Protein AF-A0A843CY16-F1 (afdb_monomer_lite)

Structure (mmCIF, N/CA/C/O backbone):
data_AF-A0A843CY16-F1
#
_entry.id   AF-A0A843CY16-F1
#
loop_
_atom_site.group_PDB
_atom_site.id
_atom_site.type_symbol
_atom_site.label_atom_id
_atom_site.label_alt_id
_atom_site.label_comp_id
_atom_site.label_asym_id
_atom_site.label_entity_id
_atom_site.label_seq_id
_atom_site.pdbx_PDB_ins_code
_atom_site.Cartn_x
_atom_site.Cartn_y
_atom_site.Cartn_z
_atom_site.occupancy
_atom_site.B_iso_or_equiv
_atom_site.auth_seq_id
_atom_site.auth_comp_id
_atom_site.auth_asym_id
_atom_site.auth_atom_id
_atom_site.pdbx_PDB_model_num
ATOM 1 N N . MET A 1 1 ? 49.137 24.350 -41.175 1.00 50.56 1 MET A N 1
ATOM 2 C CA . MET A 1 1 ? 48.539 23.257 -40.370 1.00 50.56 1 MET A CA 1
ATOM 3 C C . MET A 1 1 ? 47.367 22.652 -41.144 1.00 50.56 1 MET A C 1
ATOM 5 O O . MET A 1 1 ? 46.335 23.286 -41.306 1.00 50.56 1 MET A O 1
ATOM 9 N N . THR A 1 2 ? 47.586 21.485 -41.741 1.00 46.22 2 THR A N 1
ATOM 10 C CA . THR A 1 2 ? 46.795 20.859 -42.817 1.00 46.22 2 THR A CA 1
ATOM 11 C C . THR A 1 2 ? 45.474 20.231 -42.336 1.00 46.22 2 THR A C 1
ATOM 13 O O . THR A 1 2 ? 45.395 19.669 -41.245 1.00 46.22 2 THR A O 1
ATOM 16 N N . LEU A 1 3 ? 44.434 20.270 -43.186 1.00 54.59 3 LEU A N 1
ATOM 17 C CA . LEU A 1 3 ? 43.051 19.790 -42.952 1.00 54.59 3 LEU A CA 1
ATOM 18 C C . LEU A 1 3 ? 42.928 18.334 -42.450 1.00 54.59 3 LEU A C 1
ATOM 20 O O . LEU A 1 3 ? 41.897 17.953 -41.893 1.00 54.59 3 LEU A O 1
ATOM 24 N N . ARG A 1 4 ? 43.983 17.527 -42.615 1.00 54.22 4 ARG A N 1
ATOM 25 C CA . ARG A 1 4 ? 44.089 16.155 -42.098 1.00 54.22 4 ARG A CA 1
ATOM 26 C C . ARG A 1 4 ? 44.070 16.120 -40.564 1.00 54.22 4 ARG A C 1
ATOM 28 O O . ARG A 1 4 ? 43.398 15.267 -39.994 1.00 54.22 4 ARG A O 1
ATOM 35 N N . ASN A 1 5 ? 44.692 17.110 -39.919 1.00 54.69 5 ASN A N 1
ATOM 36 C CA . ASN A 1 5 ? 44.793 17.196 -38.462 1.00 54.69 5 ASN A CA 1
ATOM 37 C C . ASN A 1 5 ? 43.430 17.507 -37.813 1.00 54.69 5 ASN A C 1
ATOM 39 O O . ASN A 1 5 ? 43.045 16.904 -36.820 1.00 54.69 5 ASN A O 1
ATOM 43 N N . ARG A 1 6 ? 42.609 18.356 -38.452 1.00 56.78 6 ARG A N 1
ATOM 44 C CA . ARG A 1 6 ? 41.253 18.671 -37.963 1.00 56.78 6 ARG A CA 1
ATOM 45 C C . ARG A 1 6 ? 40.320 17.458 -37.975 1.00 56.78 6 ARG A C 1
ATOM 47 O O . ARG A 1 6 ? 39.493 17.334 -37.082 1.00 56.78 6 ARG A O 1
ATOM 54 N N . ARG A 1 7 ? 40.442 16.546 -38.948 1.00 57.84 7 ARG A N 1
ATOM 55 C CA . ARG A 1 7 ? 39.625 15.315 -38.979 1.00 57.84 7 ARG A CA 1
ATOM 56 C C . ARG A 1 7 ? 40.065 14.291 -37.936 1.00 57.84 7 ARG A C 1
ATOM 58 O O . ARG A 1 7 ? 39.229 13.512 -37.494 1.00 57.84 7 ARG A O 1
ATOM 65 N N . GLN A 1 8 ? 41.343 14.281 -37.567 1.00 57.19 8 GLN A N 1
ATOM 66 C CA . GLN A 1 8 ? 41.858 13.384 -36.539 1.00 57.19 8 GLN A CA 1
ATOM 67 C C . GLN A 1 8 ? 41.448 13.862 -35.138 1.00 57.19 8 GLN A C 1
ATOM 69 O O . GLN A 1 8 ? 40.822 13.100 -34.409 1.00 57.19 8 GLN A O 1
ATOM 74 N N . VAL A 1 9 ? 41.594 15.162 -34.859 1.00 60.38 9 VAL A N 1
ATOM 75 C CA . VAL A 1 9 ? 41.113 15.797 -33.616 1.00 60.38 9 VAL A CA 1
ATOM 76 C C . VAL A 1 9 ? 39.594 15.627 -33.437 1.00 60.38 9 VAL A C 1
ATOM 78 O O . VAL A 1 9 ? 39.112 15.355 -32.345 1.00 60.38 9 VAL A O 1
ATOM 81 N N . GLN A 1 10 ? 38.807 15.697 -34.518 1.00 56.34 10 GLN A N 1
ATOM 82 C CA . GLN A 1 10 ? 37.355 15.457 -34.457 1.00 56.34 10 GLN A CA 1
ATOM 83 C C . GLN A 1 10 ? 36.982 13.992 -34.165 1.00 56.34 10 GLN A C 1
ATOM 85 O O . GLN A 1 10 ? 35.917 13.735 -33.607 1.00 56.34 10 GLN A O 1
ATOM 90 N N . LYS A 1 11 ? 37.826 13.022 -34.540 1.00 67.19 11 LYS A N 1
ATOM 91 C CA . LYS A 1 11 ? 37.613 11.602 -34.207 1.00 67.19 11 LYS A CA 1
ATOM 92 C C . LYS A 1 11 ? 37.980 11.323 -32.752 1.00 67.19 11 LYS A C 1
ATOM 94 O O . LYS A 1 11 ? 37.216 10.658 -32.061 1.00 67.19 11 LYS A O 1
ATOM 99 N N . GLU A 1 12 ? 39.091 11.884 -32.289 1.00 71.19 12 GLU A N 1
ATOM 100 C CA . GLU A 1 12 ? 39.558 11.773 -30.904 1.00 71.19 12 GLU A CA 1
ATOM 101 C C . GLU A 1 12 ? 38.546 12.396 -29.930 1.00 71.19 12 GLU A C 1
ATOM 103 O O . GLU A 1 12 ? 38.127 11.743 -28.977 1.00 71.19 12 GLU A O 1
ATOM 108 N N . ASN A 1 13 ? 38.013 13.580 -30.249 1.00 72.38 13 ASN A N 1
ATOM 109 C CA . ASN A 1 13 ? 36.991 14.239 -29.429 1.00 72.38 13 ASN A CA 1
ATOM 110 C C . ASN A 1 13 ? 35.685 13.435 -29.322 1.00 72.38 13 ASN A C 1
ATOM 112 O O . ASN A 1 13 ? 35.034 13.452 -28.279 1.00 72.38 13 ASN A O 1
ATOM 116 N N . ARG A 1 14 ? 35.292 12.707 -30.376 1.00 79.19 14 ARG A N 1
ATOM 117 C CA . ARG A 1 14 ? 34.091 11.853 -30.343 1.00 79.19 14 ARG A CA 1
ATOM 118 C C . ARG A 1 14 ? 34.286 10.629 -29.457 1.00 79.19 14 ARG A C 1
ATOM 120 O O . ARG A 1 14 ? 33.363 10.260 -28.742 1.00 79.19 14 ARG A O 1
ATOM 127 N N . ILE A 1 15 ? 35.473 10.026 -29.483 1.00 83.75 15 ILE A N 1
ATOM 128 C CA . ILE A 1 15 ? 35.804 8.887 -28.619 1.00 83.75 15 ILE A CA 1
ATOM 129 C C . ILE A 1 15 ? 35.807 9.333 -27.155 1.00 83.75 15 ILE A C 1
ATOM 131 O O . ILE A 1 15 ? 35.177 8.686 -26.322 1.00 83.75 15 ILE A O 1
ATOM 135 N N . ILE A 1 16 ? 36.426 10.479 -26.855 1.00 82.38 16 ILE A N 1
ATOM 136 C CA . ILE A 1 16 ? 36.449 11.047 -25.501 1.00 82.38 16 ILE A CA 1
ATOM 137 C C . ILE A 1 16 ? 35.027 11.352 -25.015 1.00 82.38 16 ILE A C 1
ATOM 139 O O . ILE A 1 16 ? 34.680 10.978 -23.900 1.00 82.38 16 ILE A O 1
ATOM 143 N N . ALA A 1 17 ? 34.176 11.956 -25.853 1.00 82.81 17 ALA A N 1
ATOM 144 C CA . ALA A 1 17 ? 32.789 12.254 -25.493 1.00 82.81 17 ALA A CA 1
ATOM 145 C C . ALA A 1 17 ? 31.969 10.989 -25.185 1.00 82.81 17 ALA A C 1
ATOM 147 O O . ALA A 1 17 ? 31.185 10.974 -24.238 1.00 82.81 17 ALA A O 1
ATOM 148 N N . VAL A 1 18 ? 32.171 9.914 -25.953 1.00 88.25 18 VAL A N 1
ATOM 149 C CA . VAL A 1 18 ? 31.506 8.625 -25.716 1.00 88.25 18 VAL A CA 1
ATOM 150 C C . VAL A 1 18 ? 31.995 7.982 -24.413 1.00 88.25 18 VAL A C 1
ATOM 152 O O . VAL A 1 18 ? 31.171 7.502 -23.638 1.00 88.25 18 VAL A O 1
ATOM 155 N N . LEU A 1 19 ? 33.301 8.022 -24.127 1.00 87.06 19 LEU A N 1
ATOM 156 C CA . LEU A 1 19 ? 33.864 7.502 -22.873 1.00 87.06 19 LEU A CA 1
ATOM 157 C C . LEU A 1 19 ? 33.364 8.281 -21.646 1.00 87.06 19 LEU A C 1
ATOM 159 O O . LEU A 1 19 ? 32.998 7.674 -20.640 1.00 87.06 19 LEU A O 1
ATOM 163 N N . LEU A 1 20 ? 33.278 9.610 -21.746 1.00 88.88 20 LEU A N 1
ATOM 164 C CA . LEU A 1 20 ? 32.725 10.470 -20.696 1.00 88.88 20 LEU A CA 1
ATOM 165 C C . LEU A 1 20 ? 31.241 10.176 -20.448 1.00 88.88 20 LEU A C 1
ATOM 167 O O . LEU A 1 20 ? 30.824 10.056 -19.299 1.00 88.88 20 LEU A O 1
ATOM 171 N N . ALA A 1 21 ? 30.451 9.995 -21.509 1.00 90.69 21 ALA A N 1
ATOM 172 C CA . ALA A 1 21 ? 29.043 9.635 -21.383 1.00 90.69 21 ALA A CA 1
ATOM 173 C C . ALA A 1 21 ? 28.856 8.263 -20.711 1.00 90.69 21 ALA A C 1
ATOM 175 O O . ALA A 1 21 ? 28.016 8.134 -19.824 1.00 90.69 21 ALA A O 1
ATOM 176 N N . MET A 1 22 ? 29.660 7.255 -21.073 1.00 92.25 22 MET A N 1
ATOM 177 C CA . MET A 1 22 ? 29.608 5.933 -20.431 1.00 92.25 22 MET A CA 1
ATOM 178 C C . MET A 1 22 ? 29.937 5.996 -18.933 1.00 92.25 22 MET A C 1
ATOM 180 O O . MET A 1 22 ? 29.266 5.340 -18.137 1.00 92.25 22 MET A O 1
ATOM 184 N N . LEU A 1 23 ? 30.926 6.806 -18.544 1.00 91.69 23 LEU A N 1
ATOM 185 C CA . LEU A 1 23 ? 31.324 6.980 -17.145 1.00 91.69 23 LEU A CA 1
ATOM 186 C C . LEU A 1 23 ? 30.253 7.711 -16.322 1.00 91.69 23 LEU A C 1
ATOM 188 O O . LEU A 1 23 ? 29.983 7.343 -15.183 1.00 91.69 23 LEU A O 1
ATOM 192 N N . LEU A 1 24 ? 29.600 8.720 -16.899 1.00 91.06 24 LEU A N 1
ATOM 193 C CA . LEU A 1 24 ? 28.513 9.426 -16.217 1.00 91.06 24 LEU A CA 1
ATOM 194 C C . LEU A 1 24 ? 27.280 8.533 -16.044 1.00 91.06 24 LEU A C 1
ATOM 196 O O . LEU A 1 24 ? 26.660 8.545 -14.984 1.00 91.06 24 LEU A O 1
ATOM 200 N N . ILE A 1 25 ? 26.951 7.711 -17.045 1.00 90.81 25 ILE A N 1
ATOM 201 C CA . ILE A 1 25 ? 25.831 6.767 -16.955 1.00 90.81 25 ILE A CA 1
ATOM 202 C C . ILE A 1 25 ? 26.097 5.707 -15.874 1.00 90.81 25 ILE A C 1
ATOM 204 O O . ILE A 1 25 ? 25.190 5.403 -15.099 1.00 90.81 25 ILE A O 1
ATOM 208 N N . SER A 1 26 ? 27.323 5.178 -15.761 1.00 87.81 26 SER A N 1
ATOM 209 C CA . SER A 1 26 ? 27.655 4.211 -14.704 1.00 87.81 26 SER A CA 1
ATOM 210 C C . SER A 1 26 ? 27.606 4.837 -13.307 1.00 87.81 26 SER A C 1
ATOM 212 O O . SER A 1 26 ? 27.081 4.220 -12.380 1.00 87.81 26 SER A O 1
ATOM 214 N N . LEU A 1 27 ? 28.066 6.082 -13.162 1.00 84.75 27 LEU A N 1
ATOM 215 C CA . LEU A 1 27 ? 28.025 6.810 -11.894 1.00 84.75 27 LEU A CA 1
ATOM 216 C C . LEU A 1 27 ? 26.586 7.084 -11.428 1.00 84.75 27 LEU A C 1
ATOM 218 O O . LEU A 1 27 ? 26.279 6.939 -10.244 1.00 84.75 27 LEU A O 1
ATOM 222 N N . ILE A 1 28 ? 25.688 7.415 -12.358 1.00 83.06 28 ILE A N 1
ATOM 223 C CA . ILE A 1 28 ? 24.263 7.623 -12.070 1.00 83.06 28 ILE A CA 1
ATOM 224 C C . ILE A 1 28 ? 23.610 6.319 -11.585 1.00 83.06 28 ILE A C 1
ATOM 226 O O . ILE A 1 28 ? 22.885 6.331 -10.592 1.00 83.06 28 ILE A O 1
ATOM 230 N N . ILE A 1 29 ? 23.906 5.181 -12.223 1.00 79.69 29 ILE A N 1
ATOM 231 C CA . ILE A 1 29 ? 23.371 3.869 -11.813 1.00 79.69 29 ILE A CA 1
ATOM 232 C C . ILE A 1 29 ? 23.820 3.511 -10.386 1.00 79.69 29 ILE A C 1
ATOM 234 O O . ILE A 1 29 ? 23.007 3.056 -9.581 1.00 79.69 29 ILE A O 1
ATOM 238 N N . VAL A 1 30 ? 25.088 3.763 -10.044 1.00 77.25 30 VAL A N 1
ATOM 239 C CA . VAL A 1 30 ? 25.625 3.513 -8.694 1.00 77.25 30 VAL A CA 1
ATOM 240 C C . VAL A 1 30 ? 25.003 4.451 -7.656 1.00 77.25 30 VAL A C 1
ATOM 242 O O . VAL A 1 30 ? 24.677 4.006 -6.558 1.00 77.25 30 VAL A O 1
ATOM 245 N N . SER A 1 31 ? 24.772 5.722 -7.997 1.00 75.25 31 SER A N 1
ATOM 246 C CA . SER A 1 31 ? 24.112 6.683 -7.104 1.00 75.25 31 SER A CA 1
ATOM 247 C C . SER A 1 31 ? 22.696 6.238 -6.721 1.00 75.25 31 SER A C 1
ATOM 249 O O . SER A 1 31 ? 22.342 6.265 -5.541 1.00 75.25 31 SER A O 1
ATOM 251 N N . TYR A 1 32 ? 21.912 5.738 -7.680 1.00 74.62 32 TYR A N 1
ATOM 252 C CA . TYR A 1 32 ? 20.574 5.216 -7.393 1.00 74.62 32 TYR A CA 1
ATOM 253 C C . TYR A 1 32 ? 20.594 3.888 -6.624 1.00 74.62 32 TYR A C 1
ATOM 255 O O . TYR A 1 32 ? 19.720 3.661 -5.791 1.00 74.62 32 TYR A O 1
ATOM 263 N N . ALA A 1 33 ? 21.596 3.033 -6.847 1.00 63.56 33 ALA A N 1
ATOM 264 C CA . ALA A 1 33 ? 21.755 1.791 -6.089 1.00 63.56 33 ALA A CA 1
ATOM 265 C C . ALA A 1 33 ? 22.183 2.041 -4.629 1.00 63.56 33 ALA A C 1
ATOM 267 O O . ALA A 1 33 ? 21.748 1.328 -3.728 1.00 63.56 33 ALA A O 1
ATOM 268 N N . PHE A 1 34 ? 23.000 3.068 -4.382 1.00 55.56 34 PHE A N 1
ATOM 269 C CA . PHE A 1 34 ? 23.495 3.405 -3.045 1.00 55.56 34 PHE A CA 1
ATOM 270 C C . PHE A 1 34 ? 22.492 4.240 -2.231 1.00 55.56 34 PHE A C 1
ATOM 272 O O . PHE A 1 34 ? 22.378 4.068 -1.019 1.00 55.56 34 PHE A O 1
ATOM 279 N N . SER A 1 35 ? 21.676 5.077 -2.883 1.00 53.50 35 SER A N 1
ATOM 280 C CA . SER A 1 35 ? 20.650 5.881 -2.198 1.00 53.50 35 SER A CA 1
ATOM 281 C C . SER A 1 35 ? 19.458 5.067 -1.666 1.00 53.50 35 SER A C 1
ATOM 283 O O . SER A 1 35 ? 18.643 5.612 -0.924 1.00 53.50 35 SER A O 1
ATOM 285 N N . ALA A 1 36 ? 19.343 3.782 -2.011 1.00 50.03 36 ALA A N 1
ATOM 286 C CA . ALA A 1 36 ? 18.348 2.876 -1.434 1.00 50.03 36 ALA A CA 1
ATOM 287 C C . ALA A 1 36 ? 18.867 2.103 -0.198 1.00 50.03 36 ALA A C 1
ATOM 289 O O . ALA A 1 36 ? 18.117 1.313 0.371 1.00 50.03 36 ALA A O 1
ATOM 290 N N . GLY A 1 37 ? 20.133 2.299 0.210 1.00 51.03 37 GLY A N 1
ATOM 291 C CA . GLY A 1 37 ? 20.842 1.375 1.107 1.00 51.03 37 GLY A CA 1
ATOM 292 C C . GLY A 1 37 ? 21.427 1.924 2.413 1.00 51.03 37 GLY A C 1
ATOM 293 O O . GLY A 1 37 ? 21.994 1.135 3.162 1.00 51.03 37 GLY A O 1
ATOM 294 N N . SER A 1 38 ? 21.316 3.213 2.747 1.00 40.62 38 SER A N 1
ATOM 295 C CA . SER A 1 38 ? 21.894 3.712 4.009 1.00 40.62 38 SER A CA 1
ATOM 296 C C . SER A 1 38 ? 21.153 4.923 4.571 1.00 40.62 38 SER A C 1
ATOM 298 O O . SER A 1 38 ? 21.361 6.056 4.136 1.00 40.62 38 SER A O 1
ATOM 300 N N . GLY A 1 39 ? 20.309 4.673 5.574 1.00 44.41 39 GLY A N 1
ATOM 301 C CA . GLY A 1 39 ? 19.809 5.702 6.478 1.00 44.41 39 GLY A CA 1
ATOM 302 C C . GLY A 1 39 ? 20.954 6.229 7.339 1.00 44.41 39 GLY A C 1
ATOM 303 O O . GLY A 1 39 ? 21.419 5.541 8.243 1.00 44.41 39 GLY A O 1
ATOM 304 N N . TYR A 1 40 ? 21.412 7.443 7.042 1.00 37.88 40 TYR 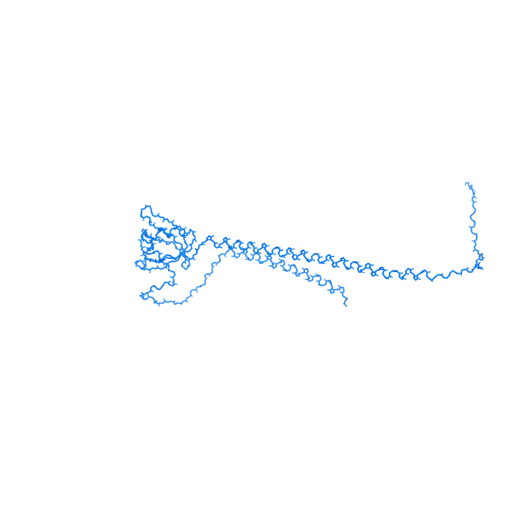A N 1
ATOM 305 C CA . TYR A 1 40 ? 22.311 8.195 7.909 1.00 37.88 40 TYR A CA 1
ATOM 306 C C . TYR A 1 40 ? 21.484 9.060 8.861 1.00 37.88 40 TYR A C 1
ATOM 308 O O . TYR A 1 40 ? 20.818 10.009 8.452 1.00 37.88 40 TYR A O 1
ATOM 316 N N . SER A 1 41 ? 21.548 8.710 10.143 1.00 47.62 41 SER A N 1
ATOM 317 C CA . SER A 1 41 ? 21.153 9.552 11.266 1.00 47.62 41 SER A CA 1
ATOM 318 C C . SER A 1 41 ? 22.151 10.702 11.415 1.00 47.62 41 SER A C 1
ATOM 320 O O . SER A 1 41 ? 23.335 10.470 11.660 1.00 47.62 41 SER A O 1
ATOM 322 N N . GLY A 1 42 ? 21.672 11.937 11.298 1.00 35.03 42 GLY A N 1
ATOM 323 C CA . GLY A 1 42 ? 22.432 13.147 11.592 1.00 35.03 42 GLY A CA 1
ATOM 324 C C . GLY A 1 42 ? 21.608 14.064 12.482 1.00 35.03 42 GLY A C 1
ATOM 325 O O . GLY A 1 42 ? 20.801 14.844 11.991 1.00 35.03 42 GLY A O 1
ATOM 326 N N . SER A 1 43 ? 21.804 13.928 13.793 1.00 42.56 43 SER A N 1
ATOM 327 C CA . SER A 1 43 ? 21.313 14.839 14.827 1.00 42.56 43 SER A CA 1
ATOM 328 C C . SER A 1 43 ? 22.076 16.164 14.751 1.00 42.56 43 SER A C 1
ATOM 330 O O . SER A 1 43 ? 23.290 16.186 14.953 1.00 42.56 43 SER A O 1
ATOM 332 N N . ALA A 1 44 ? 21.357 17.263 14.525 1.00 36.62 44 ALA A N 1
ATOM 333 C CA . ALA A 1 44 ? 21.811 18.623 14.796 1.00 36.62 44 ALA A CA 1
ATOM 334 C C . ALA A 1 44 ? 20.833 19.250 15.798 1.00 36.62 44 ALA A C 1
ATOM 336 O O . ALA A 1 44 ? 19.617 19.146 15.642 1.00 36.62 44 ALA A O 1
ATOM 337 N N . GLY A 1 45 ? 21.389 19.806 16.872 1.00 33.53 45 GLY A N 1
ATOM 338 C CA . GLY A 1 45 ? 20.689 20.088 18.117 1.00 33.53 45 GLY A CA 1
ATOM 339 C C . GLY A 1 45 ? 19.824 21.349 18.126 1.00 33.53 45 GLY A C 1
ATOM 340 O O . GLY A 1 45 ? 20.108 22.335 17.455 1.00 33.53 45 GLY A O 1
ATOM 341 N N . SER A 1 46 ? 18.789 21.259 18.964 1.00 36.94 46 SER A N 1
ATOM 342 C CA . SER A 1 46 ? 18.318 22.240 19.956 1.00 36.94 46 SER A CA 1
ATOM 343 C C . SER A 1 46 ? 18.398 23.739 19.631 1.00 36.94 46 SER A C 1
ATOM 345 O O . SER A 1 46 ? 19.473 24.335 19.664 1.00 36.94 46 SER A O 1
ATOM 347 N N . SER A 1 47 ? 17.239 24.393 19.553 1.00 43.75 47 SER A N 1
ATOM 348 C CA . SER A 1 47 ? 16.682 25.190 20.666 1.00 43.75 47 SER A CA 1
ATOM 349 C C . SER A 1 47 ? 15.596 26.148 20.175 1.00 43.75 47 SER A C 1
ATOM 351 O O . SER A 1 47 ? 15.627 26.599 19.038 1.00 43.75 47 SER A O 1
ATOM 353 N N . PHE A 1 48 ? 14.725 26.515 21.119 1.00 32.31 48 PHE A N 1
ATOM 354 C CA . PHE A 1 48 ? 13.705 27.571 21.105 1.00 32.31 48 PHE A CA 1
ATOM 355 C C . PHE A 1 48 ? 12.267 27.164 20.759 1.00 32.31 48 PHE A C 1
ATOM 357 O O . PHE A 1 48 ? 11.880 27.031 19.607 1.00 32.31 48 PHE A O 1
ATOM 364 N N . GLY A 1 49 ? 11.448 27.152 21.817 1.00 31.50 49 GLY A N 1
ATOM 365 C CA . GLY A 1 49 ? 10.075 27.643 21.755 1.00 31.50 49 GLY A CA 1
ATOM 366 C C . GLY A 1 49 ? 8.991 26.574 21.816 1.00 31.50 49 GLY A C 1
ATOM 367 O O . GLY A 1 49 ? 8.587 26.045 20.794 1.00 31.50 49 GLY A O 1
ATOM 368 N N . SER A 1 50 ? 8.421 26.349 22.999 1.00 35.03 50 SER A N 1
ATOM 369 C CA . SER A 1 50 ? 7.083 26.881 23.300 1.00 35.03 50 SER A CA 1
ATOM 370 C C . SER A 1 50 ? 6.628 26.398 24.680 1.00 35.03 50 SER A C 1
ATOM 372 O O . SER A 1 50 ? 6.204 25.265 24.887 1.00 35.03 50 SER A O 1
ATOM 374 N N . PHE A 1 51 ? 6.776 27.307 25.639 1.00 39.06 51 PHE A N 1
ATOM 375 C CA . PHE A 1 51 ? 6.004 27.371 26.872 1.00 39.06 51 PHE A CA 1
ATOM 376 C C . PHE A 1 51 ? 4.545 27.704 26.483 1.00 39.06 51 PHE A C 1
ATOM 378 O O . PHE A 1 51 ? 4.357 28.548 25.611 1.00 39.06 51 PHE A O 1
ATOM 385 N N . PHE A 1 52 ? 3.560 27.106 27.168 1.00 31.09 52 PHE A N 1
ATOM 386 C CA . PHE A 1 52 ? 2.092 27.171 26.971 1.00 31.09 52 PHE A CA 1
ATOM 387 C C . PHE A 1 52 ? 1.460 26.169 25.987 1.00 31.09 52 PHE A C 1
ATOM 389 O O . PHE A 1 52 ? 1.373 26.411 24.790 1.00 31.09 52 PHE A O 1
ATOM 396 N N . ARG A 1 53 ? 0.798 25.146 26.542 1.00 30.69 53 ARG A N 1
ATOM 397 C CA . ARG A 1 53 ? -0.535 24.729 26.074 1.00 30.69 53 ARG A CA 1
ATOM 398 C C . ARG A 1 53 ? -1.436 24.449 27.275 1.00 30.69 53 ARG A C 1
ATOM 400 O O . ARG A 1 53 ? -1.535 23.332 27.768 1.00 30.69 53 ARG A O 1
ATOM 407 N N . LEU A 1 54 ? -2.058 25.522 27.761 1.00 36.81 54 LEU A N 1
ATOM 408 C CA . LEU A 1 54 ? -3.264 25.448 28.574 1.00 36.81 54 LEU A CA 1
ATOM 409 C C . LEU A 1 54 ? -4.441 25.086 27.662 1.00 36.81 54 LEU A C 1
ATOM 411 O O . LEU A 1 54 ? -4.599 25.678 26.599 1.00 36.81 54 LEU A O 1
ATOM 415 N N . SER A 1 55 ? -5.235 24.127 28.139 1.00 40.88 55 SER A N 1
ATOM 416 C CA . SER A 1 55 ? -6.662 23.918 27.868 1.00 40.88 55 SER A CA 1
ATOM 417 C C . SER A 1 55 ? -7.144 23.914 26.411 1.00 40.88 55 SER A C 1
ATOM 419 O O . SER A 1 55 ? -7.356 24.961 25.815 1.00 40.88 55 SER A O 1
ATOM 421 N N . GLY A 1 56 ? -7.484 22.706 25.951 1.00 44.50 56 GLY A N 1
ATOM 422 C CA . GLY A 1 56 ? -8.747 22.440 25.259 1.00 44.50 56 GLY A CA 1
ATOM 423 C C . GLY A 1 56 ? -8.903 23.032 23.865 1.00 44.50 56 GLY A C 1
ATOM 424 O O . GLY A 1 56 ? -9.445 24.113 23.736 1.00 44.50 56 GLY A O 1
ATOM 425 N N . GLU A 1 57 ? -8.510 22.262 22.850 1.00 34.72 57 GLU A N 1
ATOM 426 C CA . GLU A 1 57 ? -9.217 22.110 21.566 1.00 34.72 57 GLU A CA 1
ATOM 427 C C . GLU A 1 57 ? -8.380 21.184 20.674 1.00 34.72 57 GLU A C 1
ATOM 429 O O . GLU A 1 57 ? -7.358 21.564 20.103 1.00 34.72 57 GLU A O 1
ATOM 434 N N . THR A 1 58 ? -8.770 19.912 20.598 1.00 35.53 58 THR A N 1
ATOM 435 C CA . THR A 1 58 ? -8.179 18.951 19.664 1.00 35.53 58 THR A CA 1
ATOM 436 C C . THR A 1 58 ? -8.765 19.206 18.278 1.00 35.53 58 THR A C 1
ATOM 438 O O . THR A 1 58 ? -9.784 18.623 17.909 1.00 35.53 58 THR A O 1
ATOM 441 N N . SER A 1 59 ? -8.128 20.107 17.530 1.00 38.00 59 SER A N 1
ATOM 442 C CA . SER A 1 59 ? -8.299 20.219 16.079 1.00 38.00 59 SER A CA 1
ATOM 443 C C . SER A 1 59 ? -7.639 19.001 15.399 1.00 38.00 59 SER A C 1
ATOM 445 O O . SER A 1 59 ? -6.526 18.634 15.790 1.00 38.00 59 SER A O 1
ATOM 447 N N . PRO A 1 60 ? -8.277 18.342 14.414 1.00 46.41 60 PRO A N 1
ATOM 448 C CA . PRO A 1 60 ? -7.845 17.054 13.847 1.00 46.41 60 PRO A CA 1
ATOM 449 C C . PRO A 1 60 ? -6.649 17.147 12.874 1.00 46.41 60 PRO A C 1
ATOM 451 O O . PRO A 1 60 ? -6.567 16.396 11.908 1.00 46.41 60 PRO A O 1
ATOM 454 N N . GLU A 1 61 ? -5.715 18.070 13.094 1.00 47.25 61 GLU A N 1
ATOM 455 C CA . GLU A 1 61 ? -4.731 18.465 12.069 1.00 47.25 61 GLU A CA 1
ATOM 456 C C . GLU A 1 61 ? -3.364 17.801 12.241 1.00 47.25 61 GLU A C 1
ATOM 458 O O . GLU A 1 61 ? -2.560 17.812 11.316 1.00 47.25 61 GLU A O 1
ATOM 463 N N . ASN A 1 62 ? -3.091 17.190 13.398 1.00 63.72 62 ASN A N 1
ATOM 464 C CA . ASN A 1 62 ? -1.814 16.536 13.664 1.00 63.72 62 ASN A CA 1
ATOM 465 C C . ASN A 1 62 ? -2.048 15.167 14.301 1.00 63.72 62 ASN A C 1
ATOM 467 O O . ASN A 1 62 ? -2.698 15.068 15.339 1.00 63.72 62 ASN A O 1
ATOM 471 N N . ALA A 1 63 ? -1.510 14.116 13.683 1.00 69.94 63 ALA A N 1
ATOM 472 C CA . ALA A 1 63 ? -1.436 12.797 14.296 1.00 69.94 63 ALA A CA 1
ATOM 473 C C . ALA A 1 63 ? -0.538 12.870 15.541 1.00 69.94 63 ALA A C 1
ATOM 475 O O . ALA A 1 63 ? 0.615 13.294 15.445 1.00 69.94 63 ALA A O 1
ATOM 476 N N . VAL A 1 64 ? -1.062 12.477 16.701 1.00 81.38 64 VAL A N 1
ATOM 477 C CA . VAL A 1 64 ? -0.343 12.519 17.984 1.00 81.38 64 VAL A CA 1
ATOM 478 C C . VAL A 1 64 ? -0.075 11.094 18.461 1.00 81.38 64 VAL A C 1
ATOM 480 O O . VAL A 1 64 ? -0.915 10.221 18.281 1.00 81.38 64 VAL A O 1
ATOM 483 N N . ILE A 1 65 ? 1.085 10.838 19.069 1.00 83.75 65 ILE A N 1
ATOM 484 C CA . ILE A 1 65 ? 1.290 9.613 19.851 1.00 83.75 65 ILE A CA 1
ATOM 485 C C . ILE A 1 65 ? 0.686 9.858 21.245 1.00 83.75 65 ILE A C 1
ATOM 487 O O . ILE A 1 65 ? 1.192 10.737 21.943 1.00 83.75 65 ILE A O 1
ATOM 491 N N . PRO A 1 66 ? -0.397 9.164 21.645 1.00 83.31 66 PRO A N 1
ATOM 492 C CA . PRO A 1 66 ? -0.972 9.307 22.978 1.00 83.31 66 PRO A CA 1
ATOM 493 C C . PRO A 1 66 ? 0.014 8.877 24.060 1.00 83.31 66 PRO A C 1
ATOM 495 O O . PRO A 1 66 ? 0.645 7.829 23.945 1.00 83.31 66 PRO A O 1
ATOM 498 N N . THR A 1 67 ? 0.081 9.653 25.138 1.00 84.94 67 THR A N 1
ATOM 499 C CA . THR A 1 67 ? 0.820 9.301 26.357 1.00 84.94 67 THR A CA 1
ATOM 500 C C . THR A 1 67 ? -0.141 9.004 27.512 1.00 84.94 67 THR A C 1
ATOM 502 O O . THR A 1 67 ? -1.360 9.140 27.388 1.00 84.94 67 THR A O 1
ATOM 505 N N . GLN A 1 68 ? 0.392 8.589 28.665 1.00 84.38 68 GLN A N 1
ATOM 506 C CA . GLN A 1 68 ? -0.409 8.271 29.856 1.00 84.38 68 GLN A CA 1
ATOM 507 C C . GLN A 1 68 ? -1.276 9.458 30.328 1.00 84.38 68 GLN A C 1
ATOM 509 O O . GLN A 1 68 ? -2.371 9.262 30.853 1.00 84.38 68 GLN A O 1
ATOM 514 N N . ASP A 1 69 ? -0.835 10.692 30.080 1.00 85.50 69 ASP A N 1
ATOM 515 C CA . ASP A 1 69 ? -1.568 11.914 30.434 1.00 85.50 69 ASP A CA 1
ATOM 516 C C . ASP A 1 69 ? -2.784 12.182 29.530 1.00 85.50 69 ASP A C 1
ATOM 518 O O . ASP A 1 69 ? -3.584 13.088 29.796 1.00 85.50 69 ASP A O 1
ATOM 522 N N . ASP A 1 70 ? -2.928 11.424 28.440 1.00 86.50 70 ASP A N 1
ATOM 523 C CA . ASP A 1 70 ? -4.025 11.545 27.482 1.00 86.50 70 ASP A CA 1
ATOM 524 C C . ASP A 1 70 ? -5.160 10.556 27.730 1.00 86.50 70 ASP A C 1
ATOM 526 O O . ASP A 1 70 ? -6.163 10.597 27.015 1.00 86.50 70 ASP A O 1
ATOM 530 N N . ILE A 1 71 ? -5.061 9.716 28.765 1.00 89.38 71 ILE A N 1
ATOM 531 C CA . ILE A 1 71 ? -6.136 8.801 29.159 1.00 89.38 71 ILE A CA 1
ATOM 532 C C . ILE A 1 71 ? -7.443 9.579 29.368 1.00 89.38 71 ILE A C 1
ATOM 534 O O . ILE A 1 71 ? -7.511 10.572 30.092 1.00 89.38 71 ILE A O 1
ATOM 538 N N . GLY A 1 72 ? -8.501 9.118 28.701 1.00 87.94 72 GLY A N 1
ATOM 539 C CA . GLY A 1 72 ? -9.822 9.745 28.692 1.00 87.94 72 GLY A CA 1
ATOM 540 C C . GLY A 1 72 ? -9.997 10.864 27.659 1.00 87.94 72 GLY A C 1
ATOM 541 O O . GLY A 1 72 ? -11.133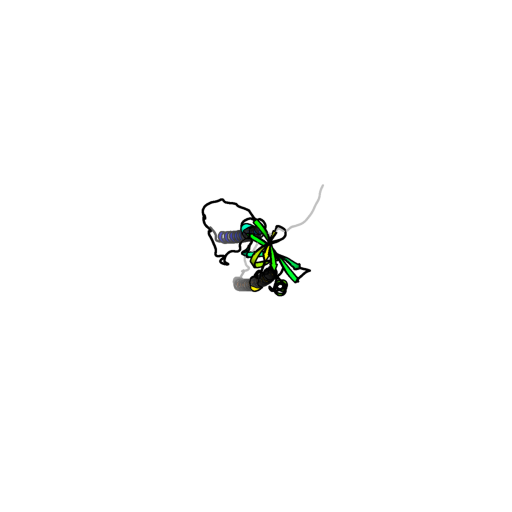 11.277 27.416 1.00 87.94 72 GLY A O 1
ATOM 542 N N . LYS A 1 73 ? -8.929 11.336 27.003 1.00 90.19 73 LYS A N 1
ATOM 543 C CA . LYS A 1 73 ? -9.017 12.326 25.918 1.00 90.19 73 LYS A CA 1
ATOM 544 C C . LYS A 1 73 ? -9.275 11.646 24.578 1.00 90.19 73 LYS A C 1
ATOM 546 O O . LYS A 1 73 ? -8.927 10.487 24.363 1.00 90.19 73 LYS A O 1
ATOM 551 N N . THR A 1 74 ? -9.890 12.389 23.661 1.00 89.19 74 THR A N 1
ATOM 552 C CA . THR A 1 74 ? -10.040 11.962 22.265 1.00 89.19 74 THR A CA 1
ATOM 553 C C . THR A 1 74 ? -8.839 12.444 21.466 1.00 89.19 74 THR A C 1
ATOM 555 O O . THR A 1 74 ? -8.529 13.632 21.489 1.00 89.19 74 THR A O 1
ATOM 558 N N . VAL A 1 75 ? -8.170 11.531 20.770 1.00 91.06 75 VAL A N 1
ATOM 559 C CA . VAL A 1 75 ? -6.966 11.801 19.978 1.00 91.06 75 VAL A CA 1
ATOM 560 C C . VAL A 1 75 ? -7.126 11.256 18.564 1.00 91.06 75 VAL A C 1
ATOM 562 O O . VAL A 1 75 ? -7.896 10.321 18.331 1.00 91.06 75 VAL A O 1
ATOM 565 N N . TYR A 1 76 ? -6.378 11.835 17.628 1.00 89.81 76 TYR A N 1
ATOM 566 C CA . TYR A 1 76 ? -6.212 11.313 16.277 1.00 89.81 76 TYR A CA 1
ATOM 567 C C . TYR A 1 76 ? -4.810 10.727 16.135 1.00 89.81 76 TYR A C 1
ATOM 569 O O . TYR A 1 76 ? -3.820 11.403 16.425 1.00 89.81 76 TYR A O 1
ATOM 577 N N . VAL A 1 77 ? -4.726 9.478 15.682 1.00 90.12 77 VAL A N 1
ATOM 578 C CA . VAL A 1 77 ? -3.455 8.786 15.453 1.00 90.12 77 VAL A CA 1
ATOM 579 C C . VAL A 1 77 ? -3.337 8.326 14.020 1.00 90.12 77 VAL A C 1
ATOM 581 O O . VAL A 1 77 ? -4.319 7.923 13.403 1.00 90.12 77 VAL A O 1
ATOM 584 N N . GLU A 1 78 ? -2.113 8.313 13.511 1.00 90.25 78 GLU A N 1
ATOM 585 C CA . GLU A 1 78 ? -1.786 7.714 12.226 1.00 90.25 78 GLU A CA 1
ATOM 586 C C . GLU A 1 78 ? -0.654 6.717 12.386 1.00 90.25 78 GLU A C 1
ATOM 588 O O . GLU A 1 78 ? 0.360 6.997 13.025 1.00 90.25 78 GLU A O 1
ATOM 593 N N . GLY A 1 79 ? -0.790 5.570 11.733 1.00 89.81 79 GLY A N 1
ATOM 594 C CA . GLY A 1 79 ? 0.240 4.549 11.777 1.00 89.81 79 GLY A CA 1
ATOM 595 C C . GLY A 1 79 ? 0.113 3.528 10.662 1.00 89.81 79 GLY A C 1
ATOM 596 O O . GLY A 1 79 ? -0.883 3.461 9.935 1.00 89.81 79 GLY A O 1
ATOM 597 N N . ASN A 1 80 ? 1.157 2.720 10.524 1.00 91.06 80 ASN A N 1
ATOM 598 C CA . ASN A 1 80 ? 1.134 1.560 9.646 1.00 91.06 80 ASN A CA 1
ATOM 599 C C . ASN A 1 80 ? 0.531 0.373 10.391 1.00 91.06 80 ASN A C 1
ATOM 601 O O . ASN A 1 80 ? 0.952 0.050 11.497 1.00 91.06 80 ASN A O 1
ATOM 605 N N . VAL A 1 81 ? -0.415 -0.316 9.764 1.00 92.19 81 VAL A N 1
ATOM 606 C CA . VAL A 1 81 ? -1.019 -1.526 10.321 1.00 92.19 81 VAL A CA 1
ATOM 607 C C . VAL A 1 81 ? 0.026 -2.638 10.353 1.00 92.19 81 VAL A C 1
ATOM 609 O O . VAL A 1 81 ? 0.422 -3.143 9.304 1.00 92.19 81 VAL A O 1
ATOM 612 N N . LEU A 1 82 ? 0.471 -3.038 11.541 1.00 89.88 82 LEU A N 1
ATOM 613 C CA . LEU A 1 82 ? 1.342 -4.204 11.713 1.00 89.88 82 LEU A CA 1
ATOM 614 C C . LEU A 1 82 ? 0.536 -5.491 11.597 1.00 89.88 82 LEU A C 1
ATOM 616 O O . LEU A 1 82 ? 0.904 -6.411 10.868 1.00 89.88 82 LEU A O 1
ATOM 620 N N . ASN A 1 83 ? -0.576 -5.534 12.323 1.00 90.75 83 ASN A N 1
ATOM 621 C CA . ASN A 1 83 ? -1.476 -6.668 12.370 1.00 90.75 83 ASN A CA 1
ATOM 622 C C . ASN A 1 83 ? -2.879 -6.192 12.751 1.00 90.75 83 ASN A C 1
ATOM 624 O O . ASN A 1 83 ? -3.038 -5.161 13.403 1.00 90.75 83 ASN A O 1
ATOM 628 N N . PHE A 1 84 ? -3.894 -6.968 12.399 1.00 91.38 84 PHE A N 1
ATOM 629 C CA . PHE A 1 84 ? -5.242 -6.794 12.913 1.00 91.38 84 PHE A CA 1
ATOM 630 C C . PHE A 1 84 ? -5.886 -8.155 13.152 1.00 91.38 84 PHE A C 1
ATOM 632 O O . PHE A 1 84 ? -5.649 -9.115 12.420 1.00 91.38 84 PHE A O 1
ATOM 639 N N . ARG A 1 85 ? -6.706 -8.250 14.195 1.00 90.31 85 ARG A N 1
ATOM 640 C CA . ARG A 1 85 ? -7.407 -9.482 14.565 1.00 90.31 85 ARG A CA 1
ATOM 641 C C . ARG A 1 85 ? -8.806 -9.182 15.068 1.00 90.31 85 ARG A C 1
ATOM 643 O O . ARG A 1 85 ? -9.042 -8.136 15.668 1.00 90.31 85 ARG A O 1
ATOM 650 N N . LYS A 1 86 ? -9.718 -10.130 14.861 1.00 89.88 86 LYS A N 1
ATOM 651 C CA . LYS A 1 86 ? -11.026 -10.114 15.518 1.00 89.88 86 LYS A CA 1
ATOM 652 C C . LYS A 1 86 ? -10.925 -10.794 16.880 1.00 89.88 86 LYS A C 1
ATOM 654 O O . LYS A 1 86 ? -10.176 -11.760 17.025 1.00 89.88 86 LYS A O 1
ATOM 659 N N . THR A 1 87 ? -11.645 -10.298 17.876 1.00 86.00 87 THR A N 1
ATOM 660 C CA . THR A 1 87 ? -11.754 -10.974 19.170 1.00 86.00 87 THR A CA 1
ATOM 661 C C . THR A 1 87 ? -12.675 -12.185 19.038 1.00 86.00 87 THR A C 1
ATOM 663 O O . THR A 1 87 ? -13.746 -12.090 18.441 1.00 86.00 87 THR A O 1
ATOM 666 N N . ASN A 1 88 ? -12.281 -13.323 19.621 1.00 78.12 88 ASN A N 1
ATOM 667 C CA . ASN A 1 88 ? -13.113 -14.537 19.633 1.00 78.12 88 ASN A CA 1
ATOM 668 C C . ASN A 1 88 ? -14.428 -14.325 20.398 1.00 78.12 88 ASN A C 1
ATOM 670 O O . ASN A 1 88 ? -15.442 -14.948 20.103 1.00 78.12 88 ASN A O 1
ATOM 674 N N . THR A 1 89 ? -14.411 -13.420 21.374 1.00 71.75 89 THR A N 1
ATOM 675 C CA . THR A 1 89 ? -15.578 -12.981 22.130 1.00 71.75 89 THR A CA 1
ATOM 676 C C . THR A 1 89 ? -15.950 -11.573 21.671 1.00 71.75 89 THR A C 1
ATOM 678 O O . THR A 1 89 ? -15.236 -10.611 21.961 1.00 71.75 89 THR A O 1
ATOM 681 N N . GLY A 1 90 ? -17.040 -11.451 20.912 1.00 69.31 90 GLY A N 1
ATOM 682 C CA . GLY A 1 90 ? -17.665 -10.162 20.588 1.00 69.31 90 GLY A CA 1
ATOM 683 C C . GLY A 1 90 ? -17.394 -9.578 19.196 1.00 69.31 90 GLY A C 1
ATOM 684 O O . GLY A 1 90 ? -17.912 -8.501 18.914 1.00 69.31 90 GLY A O 1
ATOM 685 N N . ASP A 1 91 ? -16.646 -10.260 18.317 1.00 84.62 91 ASP A N 1
ATOM 686 C CA . ASP A 1 91 ? -16.302 -9.799 16.953 1.00 84.62 91 ASP A CA 1
ATOM 687 C C . ASP A 1 91 ? -15.749 -8.360 16.896 1.00 84.62 91 ASP A C 1
ATOM 689 O O . ASP A 1 91 ? -15.941 -7.634 15.913 1.00 84.62 91 ASP A O 1
ATOM 693 N N . HIS A 1 92 ? -15.082 -7.920 17.961 1.00 91.50 92 HIS A N 1
ATOM 694 C CA . HIS A 1 92 ? -14.414 -6.626 17.994 1.00 91.50 92 HIS A CA 1
ATOM 695 C C . HIS A 1 92 ? -13.144 -6.702 17.157 1.00 91.50 92 HIS A C 1
ATOM 697 O O . HIS A 1 92 ? -12.549 -7.769 17.026 1.00 91.50 92 HIS A O 1
ATOM 703 N N . LEU A 1 93 ? -12.713 -5.583 16.589 1.00 91.81 93 LEU A N 1
ATOM 704 C CA . LEU A 1 93 ? -11.493 -5.519 15.795 1.00 91.81 93 LEU A CA 1
ATOM 705 C C . LEU A 1 93 ? -10.406 -4.825 16.611 1.00 91.81 93 LEU A C 1
ATOM 707 O O . LEU A 1 93 ? -10.584 -3.690 17.037 1.00 91.81 93 LEU A O 1
ATOM 711 N N . ILE A 1 94 ? -9.283 -5.512 16.798 1.00 93.25 94 ILE A N 1
ATOM 712 C CA . ILE A 1 94 ? -8.064 -4.948 17.375 1.00 93.25 94 ILE A CA 1
ATOM 713 C C . ILE A 1 94 ? -7.066 -4.771 16.241 1.00 93.25 94 ILE A C 1
ATOM 715 O O . ILE A 1 94 ? -6.743 -5.738 15.546 1.00 93.25 94 ILE A O 1
ATOM 719 N N . ILE A 1 95 ? -6.567 -3.554 16.065 1.00 93.25 95 ILE A N 1
ATOM 720 C CA . ILE A 1 95 ? -5.547 -3.204 15.079 1.00 93.25 95 ILE A CA 1
ATOM 721 C C . ILE A 1 95 ? -4.307 -2.746 15.833 1.00 93.25 95 ILE A C 1
ATOM 723 O O . ILE A 1 95 ? -4.378 -1.836 16.646 1.00 93.25 95 ILE A O 1
ATOM 727 N N . THR A 1 96 ? -3.161 -3.347 15.550 1.00 93.31 96 THR A N 1
ATOM 728 C CA . THR A 1 96 ? -1.876 -2.882 16.068 1.00 93.31 96 THR A CA 1
ATOM 729 C C . THR A 1 96 ? -1.255 -1.946 15.041 1.00 93.31 96 THR A C 1
ATOM 731 O O . THR A 1 96 ? -0.929 -2.366 13.926 1.00 93.31 96 THR A O 1
ATOM 734 N N . LEU A 1 97 ? -1.110 -0.679 15.413 1.00 91.88 97 LEU A N 1
ATOM 735 C CA . LEU A 1 97 ? -0.490 0.362 14.607 1.00 91.88 97 LEU A CA 1
ATOM 736 C C . LEU A 1 97 ? 0.943 0.598 15.049 1.00 91.88 97 LEU A C 1
ATOM 738 O O . LEU A 1 97 ? 1.226 0.643 16.238 1.00 91.88 97 LEU A O 1
ATOM 742 N N . LEU A 1 98 ? 1.827 0.784 14.078 1.00 90.19 98 LEU A N 1
ATOM 743 C CA . LEU A 1 98 ? 3.144 1.365 14.277 1.00 90.19 98 LEU A CA 1
ATOM 744 C C . LEU A 1 98 ? 3.048 2.856 13.964 1.00 90.19 98 LEU A C 1
ATOM 746 O O . LEU A 1 98 ? 2.966 3.238 12.789 1.00 90.19 98 LEU A O 1
ATOM 750 N N . CYS A 1 99 ? 3.024 3.671 15.008 1.00 86.00 99 CYS A N 1
ATOM 751 C CA . CYS A 1 99 ? 3.005 5.120 14.910 1.00 86.00 99 CYS A CA 1
ATOM 752 C C . CYS A 1 99 ? 4.449 5.630 14.924 1.00 86.00 99 CYS A C 1
ATOM 754 O O . CYS A 1 99 ? 5.265 5.219 15.746 1.00 86.00 99 CYS A O 1
ATOM 756 N N . SER A 1 100 ? 4.776 6.514 13.985 1.00 75.25 100 SER A N 1
ATOM 757 C CA . SER A 1 100 ? 6.075 7.185 13.917 1.00 75.25 100 SER A CA 1
ATOM 758 C C . SER A 1 100 ? 5.871 8.647 14.298 1.00 75.25 100 SER A C 1
ATOM 760 O O . SER A 1 100 ? 5.439 9.442 13.463 1.00 75.25 100 SER A O 1
ATOM 762 N N . GLY A 1 101 ? 6.122 8.984 15.558 1.00 60.59 101 GLY A N 1
ATOM 763 C CA . GLY A 1 101 ? 5.993 10.338 16.088 1.00 60.59 101 GLY A CA 1
ATOM 764 C C . GLY A 1 101 ? 7.348 10.792 16.602 1.00 60.59 101 GLY A C 1
ATOM 765 O O . GLY A 1 101 ? 7.814 10.346 17.642 1.00 60.59 101 GLY A O 1
ATOM 766 N N . GLY A 1 102 ? 8.011 11.656 15.836 1.00 60.66 102 GLY A N 1
ATOM 767 C CA . GLY A 1 102 ? 9.381 12.069 16.135 1.00 60.66 102 GLY A CA 1
ATOM 768 C C . GLY A 1 102 ? 10.404 10.962 15.853 1.00 60.66 102 GLY A C 1
ATOM 769 O O . GLY A 1 102 ? 10.403 10.379 14.769 1.00 60.66 102 GLY A O 1
ATOM 770 N N . SER A 1 103 ? 11.305 10.718 16.810 1.00 50.56 103 SER A N 1
ATOM 771 C CA . SER A 1 103 ? 12.460 9.814 16.668 1.00 50.56 103 SER A CA 1
ATOM 772 C C . SER A 1 103 ? 12.184 8.362 17.071 1.00 50.56 103 SER A C 1
ATOM 774 O O . SER A 1 103 ? 13.047 7.509 16.861 1.00 50.56 103 SER A O 1
ATOM 776 N N . GLU A 1 104 ? 11.012 8.068 17.635 1.00 66.44 104 GLU A N 1
ATOM 777 C CA . GLU A 1 104 ? 10.682 6.750 18.179 1.00 66.44 104 GLU A CA 1
ATOM 778 C C . GLU A 1 104 ? 9.477 6.135 17.457 1.00 66.44 104 GLU A C 1
ATOM 780 O O . GLU A 1 104 ? 8.576 6.823 16.966 1.00 66.44 104 GLU A O 1
ATOM 785 N N . GLN A 1 105 ? 9.518 4.809 17.318 1.00 74.50 105 GLN A N 1
ATOM 786 C CA . GLN A 1 105 ? 8.429 4.024 16.754 1.00 74.50 105 GLN A CA 1
ATOM 787 C C . GLN A 1 105 ? 7.697 3.343 17.898 1.00 74.50 105 GLN A C 1
ATOM 789 O O . GLN A 1 105 ? 8.249 2.452 18.541 1.00 74.50 105 GLN A O 1
ATOM 794 N N . GLU A 1 106 ? 6.449 3.735 18.116 1.00 85.00 106 GLU A N 1
ATOM 795 C CA . GLU A 1 106 ? 5.619 3.159 19.165 1.00 85.00 106 GLU A CA 1
ATOM 796 C C . GLU A 1 106 ? 4.502 2.312 18.569 1.00 85.00 106 GLU A C 1
ATOM 798 O O . GLU A 1 106 ? 3.916 2.630 17.528 1.00 85.00 106 GLU A O 1
ATOM 803 N N . THR A 1 107 ? 4.211 1.199 19.238 1.00 89.06 107 THR A N 1
ATOM 804 C CA . THR A 1 107 ? 3.106 0.324 18.861 1.00 89.06 107 THR A CA 1
ATOM 805 C C . THR A 1 107 ? 1.883 0.646 19.694 1.00 89.06 107 THR A C 1
ATOM 807 O O . THR A 1 107 ? 1.889 0.425 20.903 1.00 89.06 107 THR A O 1
ATOM 810 N N . ILE A 1 108 ? 0.818 1.102 19.045 1.00 91.06 108 ILE A N 1
ATOM 811 C CA . ILE A 1 108 ? -0.444 1.440 19.702 1.00 91.06 108 ILE A CA 1
ATOM 812 C C . ILE A 1 108 ? -1.528 0.479 19.236 1.00 91.06 108 ILE A C 1
ATOM 814 O O . ILE A 1 108 ? -1.636 0.157 18.049 1.00 91.06 108 ILE A O 1
ATOM 818 N N . SER A 1 109 ? -2.344 0.015 20.177 1.00 92.50 109 SER A N 1
ATOM 819 C CA . SER A 1 109 ? -3.511 -0.805 19.864 1.00 92.50 109 SER A CA 1
ATOM 820 C C . SER A 1 109 ? -4.728 0.084 19.644 1.00 92.50 109 SER A C 1
ATOM 822 O O . SER A 1 109 ? -5.014 0.976 20.433 1.00 92.50 109 SER A O 1
ATOM 824 N N . VAL A 1 110 ? -5.456 -0.154 18.562 1.00 93.56 110 VAL A N 1
ATOM 825 C CA . VAL A 1 110 ? -6.726 0.504 18.258 1.00 93.56 110 VAL A CA 1
ATOM 826 C C . VAL A 1 110 ? -7.828 -0.537 18.359 1.00 93.56 110 VAL A C 1
ATOM 828 O O . VAL A 1 110 ? -7.821 -1.531 17.629 1.00 93.56 110 VAL A O 1
ATOM 831 N N . PHE A 1 111 ? -8.778 -0.301 19.254 1.00 94.00 111 PHE A N 1
ATOM 832 C CA . PHE A 1 111 ? -9.926 -1.158 19.492 1.00 94.00 111 PHE A CA 1
ATOM 833 C C . PHE A 1 111 ? -11.184 -0.565 18.873 1.00 94.00 111 PHE A C 1
ATOM 835 O O . PHE A 1 111 ? -11.611 0.548 19.183 1.00 94.00 111 PHE A O 1
ATOM 842 N N . ILE A 1 112 ? -11.814 -1.344 18.002 1.00 92.75 112 ILE A N 1
ATOM 843 C CA . ILE A 1 112 ? -13.041 -0.976 17.307 1.00 92.75 112 ILE A CA 1
ATOM 844 C C . ILE A 1 112 ? -14.127 -1.958 17.723 1.00 92.75 112 ILE A C 1
ATOM 846 O O . ILE A 1 112 ? -14.031 -3.174 17.515 1.00 92.75 112 ILE A O 1
ATOM 850 N N . ARG A 1 113 ? -15.210 -1.424 18.289 1.00 91.50 113 ARG A N 1
ATOM 851 C CA . ARG A 1 113 ? -16.345 -2.246 18.707 1.00 91.50 113 ARG A CA 1
ATOM 852 C C . ARG A 1 113 ? -17.091 -2.823 17.499 1.00 91.50 113 ARG A C 1
ATOM 854 O O . ARG A 1 113 ? -17.175 -2.184 16.452 1.00 91.50 113 ARG A O 1
ATOM 861 N N . LYS A 1 114 ? -17.722 -3.996 17.656 1.00 90.00 114 LYS A N 1
ATOM 862 C CA . LYS A 1 114 ? -18.598 -4.591 16.629 1.00 90.00 114 LYS A CA 1
ATOM 863 C C . LYS A 1 114 ? -19.682 -3.618 16.160 1.00 90.00 114 LYS A C 1
ATOM 865 O O . LYS A 1 114 ? -19.881 -3.454 14.961 1.00 90.00 114 LYS A O 1
ATOM 870 N N . SER A 1 115 ? -20.318 -2.929 17.109 1.00 86.75 115 SER A N 1
ATOM 871 C CA . SER A 1 115 ? -21.328 -1.890 16.863 1.00 86.75 115 SER A CA 1
ATOM 872 C C . SER A 1 115 ? -20.799 -0.678 16.088 1.00 86.75 115 SER A C 1
ATOM 874 O O . SER A 1 115 ? -21.586 0.070 15.525 1.00 86.75 115 SER A O 1
ATOM 876 N N . SER A 1 116 ? -19.480 -0.486 16.056 1.00 87.62 116 SER A N 1
ATOM 877 C CA . SER A 1 116 ? -18.796 0.660 15.451 1.00 87.62 116 SER A CA 1
ATOM 878 C C . SER A 1 116 ? -18.215 0.339 14.068 1.00 87.62 116 SER A C 1
ATOM 880 O O . SER A 1 116 ? -17.324 1.040 13.604 1.00 87.62 116 SER A O 1
ATOM 882 N N . GLY A 1 117 ? -18.683 -0.727 13.407 1.00 84.19 117 GLY A N 1
ATOM 883 C CA . GLY A 1 117 ? -18.276 -1.058 12.034 1.00 84.19 117 GLY A CA 1
ATOM 884 C C . GLY A 1 117 ? -17.024 -1.932 11.919 1.00 84.19 117 GLY A C 1
ATOM 885 O O . GLY A 1 117 ? -16.418 -1.997 10.850 1.00 84.19 117 GLY A O 1
ATOM 886 N N . ALA A 1 118 ? -16.647 -2.661 12.979 1.00 88.56 118 ALA A N 1
ATOM 887 C CA . ALA A 1 118 ? -15.486 -3.562 12.977 1.00 88.56 118 ALA A CA 1
ATOM 888 C C . ALA A 1 118 ? -15.454 -4.524 11.770 1.00 88.56 118 ALA A C 1
ATOM 890 O O . ALA A 1 118 ? -14.399 -4.749 11.175 1.00 88.56 118 ALA A O 1
ATOM 891 N N . ALA A 1 119 ? -16.609 -5.071 11.372 1.00 86.75 119 ALA A N 1
ATOM 892 C CA . ALA A 1 119 ? -16.713 -5.972 10.225 1.00 86.75 119 ALA A CA 1
ATOM 893 C C . ALA A 1 119 ? -16.347 -5.274 8.902 1.00 86.75 119 ALA A C 1
ATOM 895 O O . ALA A 1 119 ? -15.499 -5.782 8.163 1.00 86.75 119 ALA A O 1
ATOM 896 N N . ASN A 1 120 ? -16.912 -4.090 8.653 1.00 87.62 120 ASN A N 1
ATOM 897 C CA . ASN A 1 120 ? -16.658 -3.297 7.450 1.00 87.62 120 ASN A CA 1
ATOM 898 C C . ASN A 1 120 ? -15.187 -2.893 7.362 1.00 87.62 120 ASN A C 1
ATOM 900 O O . ASN A 1 120 ? -14.534 -3.120 6.343 1.00 87.62 120 ASN A O 1
ATOM 904 N N . ILE A 1 121 ? -14.635 -2.388 8.464 1.00 87.50 121 ILE A N 1
ATOM 905 C CA . ILE A 1 121 ? -13.238 -1.961 8.541 1.00 87.50 121 ILE A CA 1
ATOM 906 C C . ILE A 1 121 ? -12.294 -3.152 8.311 1.00 87.50 121 ILE A C 1
ATOM 908 O O . ILE A 1 121 ? -11.382 -3.062 7.489 1.00 87.50 121 ILE A O 1
ATOM 912 N N . SER A 1 122 ? -12.557 -4.304 8.941 1.00 86.25 122 SER A N 1
ATOM 913 C CA . SER A 1 122 ? -11.720 -5.505 8.788 1.00 86.25 122 SER A CA 1
ATOM 914 C C . SER A 1 122 ? -11.633 -6.020 7.348 1.00 86.25 122 SER A C 1
ATOM 916 O O . SER A 1 122 ? -10.622 -6.604 6.975 1.00 86.25 122 SER A O 1
ATOM 918 N N . SER A 1 123 ? -12.671 -5.794 6.534 1.00 85.56 123 SER A N 1
ATOM 919 C CA . SER A 1 123 ? -12.695 -6.211 5.124 1.00 85.56 123 SER A CA 1
ATOM 920 C C . SER A 1 1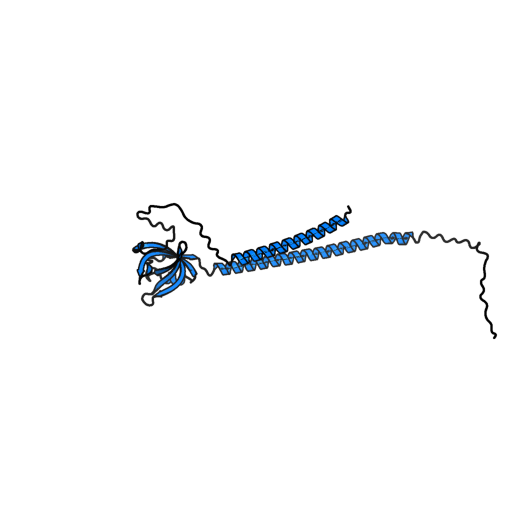23 ? -11.883 -5.294 4.202 1.00 85.56 123 SER A C 1
ATOM 922 O O . SER A 1 123 ? -11.474 -5.707 3.120 1.00 85.56 123 SER A O 1
ATOM 924 N N . ARG A 1 124 ? -11.646 -4.045 4.626 1.00 84.38 124 ARG A N 1
ATOM 925 C CA . ARG A 1 124 ? -11.002 -2.998 3.818 1.00 84.38 124 ARG A CA 1
ATOM 926 C C . ARG A 1 124 ? -9.530 -2.789 4.171 1.00 84.38 124 ARG A C 1
ATOM 928 O O . ARG A 1 124 ? -8.787 -2.234 3.360 1.00 84.38 124 ARG A O 1
ATOM 935 N N . ILE A 1 125 ? -9.118 -3.191 5.371 1.00 86.94 125 ILE A N 1
ATOM 936 C CA . ILE A 1 125 ? -7.752 -3.027 5.872 1.00 86.94 125 ILE A CA 1
ATOM 937 C C . ILE A 1 125 ? -6.856 -4.179 5.409 1.00 86.94 125 ILE A C 1
ATOM 939 O O . ILE A 1 125 ? -7.261 -5.335 5.336 1.00 86.94 125 ILE A O 1
ATOM 943 N N . VAL A 1 126 ? -5.601 -3.844 5.113 1.00 86.62 126 VAL A N 1
ATOM 944 C CA . VAL A 1 126 ? -4.551 -4.792 4.731 1.00 86.62 126 VAL A CA 1
ATOM 945 C C . VAL A 1 126 ? -3.331 -4.542 5.614 1.00 86.62 126 VAL A C 1
ATOM 947 O O . VAL A 1 126 ? -3.011 -3.391 5.909 1.00 86.62 126 VAL A O 1
ATOM 950 N N . ASN A 1 127 ? -2.617 -5.601 6.006 1.00 87.75 127 ASN A N 1
ATOM 951 C CA . ASN A 1 127 ? -1.356 -5.458 6.736 1.00 87.75 127 ASN A CA 1
ATOM 952 C C . ASN A 1 127 ? -0.366 -4.596 5.938 1.00 87.75 127 ASN A C 1
ATOM 954 O O . ASN A 1 127 ? -0.166 -4.779 4.733 1.00 87.75 127 ASN A O 1
ATOM 958 N N . GLY A 1 128 ? 0.243 -3.638 6.625 1.00 82.81 128 GLY A N 1
ATOM 959 C CA . GLY A 1 128 ? 1.134 -2.630 6.074 1.00 82.81 128 GLY A CA 1
ATOM 960 C C . GLY A 1 128 ? 0.435 -1.415 5.465 1.00 82.81 128 GLY A C 1
ATOM 961 O O . GLY A 1 128 ? 1.138 -0.510 5.025 1.00 82.81 128 GLY A O 1
ATOM 962 N N . ALA A 1 129 ? -0.901 -1.364 5.414 1.00 88.06 129 ALA A N 1
ATOM 963 C CA . ALA A 1 129 ? -1.620 -0.149 5.034 1.00 88.06 129 ALA A CA 1
ATOM 964 C C . ALA A 1 129 ? -1.385 0.963 6.068 1.00 88.06 129 ALA A C 1
ATOM 966 O O . ALA A 1 129 ? -1.283 0.685 7.262 1.00 88.06 129 ALA A O 1
ATOM 967 N N . LYS A 1 130 ? -1.331 2.217 5.616 1.00 89.12 130 LYS A N 1
ATOM 968 C CA . LYS A 1 130 ? -1.341 3.379 6.508 1.00 89.12 130 LYS A CA 1
ATOM 969 C C . LYS A 1 130 ? -2.792 3.750 6.792 1.00 89.12 130 LYS A C 1
ATOM 971 O O . LYS A 1 130 ? -3.560 3.944 5.844 1.00 89.12 130 LYS A O 1
ATOM 976 N N . ILE A 1 131 ? -3.165 3.844 8.063 1.00 92.38 131 ILE A N 1
ATOM 977 C CA . ILE A 1 131 ? -4.504 4.263 8.487 1.00 92.38 131 ILE A CA 1
ATOM 978 C C . ILE A 1 131 ? -4.409 5.391 9.515 1.00 92.38 131 ILE A C 1
ATOM 980 O O . ILE A 1 131 ? -3.416 5.490 10.236 1.00 92.38 131 ILE A O 1
ATOM 984 N N . GLY A 1 132 ? -5.444 6.221 9.558 1.00 91.56 132 GLY A N 1
ATOM 985 C CA . GLY A 1 132 ? -5.710 7.187 10.612 1.00 91.56 132 GLY A CA 1
ATOM 986 C C . GLY A 1 132 ? -6.920 6.741 11.428 1.00 91.56 132 GLY A C 1
ATOM 987 O O . GLY A 1 132 ? -7.883 6.226 10.856 1.00 91.56 132 GLY A O 1
ATOM 988 N N . ALA A 1 133 ? -6.874 6.905 12.744 1.00 92.06 133 ALA A N 1
ATOM 989 C CA . ALA A 1 133 ? -7.971 6.565 13.640 1.00 92.06 133 ALA A CA 1
ATOM 990 C C . ALA A 1 133 ? -8.169 7.663 14.686 1.00 92.06 133 ALA A C 1
ATOM 992 O O . ALA A 1 133 ? -7.219 8.059 15.361 1.00 92.06 133 ALA A O 1
ATOM 993 N N . THR A 1 134 ? -9.409 8.117 14.843 1.00 91.88 134 THR A N 1
ATOM 994 C CA . THR A 1 134 ? -9.821 9.008 15.931 1.00 91.88 134 THR A CA 1
ATOM 995 C C . THR A 1 134 ? -10.533 8.195 17.005 1.00 91.88 134 THR A C 1
ATOM 997 O O . THR A 1 134 ? -11.440 7.414 16.718 1.00 91.88 134 THR A O 1
ATOM 1000 N N . GLY A 1 135 ? -10.144 8.362 18.262 1.00 91.62 135 GLY A N 1
ATOM 1001 C CA . GLY A 1 135 ? -10.781 7.638 19.356 1.00 91.62 135 GLY A CA 1
ATOM 1002 C C . GLY A 1 135 ? -10.358 8.132 20.725 1.00 91.62 135 GLY A C 1
ATOM 1003 O O . GLY A 1 135 ? -9.513 9.015 20.852 1.00 91.62 135 GLY A O 1
ATOM 1004 N N . THR A 1 136 ? -10.971 7.568 21.758 1.00 93.00 136 THR A N 1
ATOM 1005 C CA . THR A 1 136 ? -10.653 7.898 23.148 1.00 93.00 136 THR A CA 1
ATOM 1006 C C . THR A 1 136 ? -9.516 7.016 23.642 1.00 93.00 136 THR A C 1
ATOM 1008 O O . THR A 1 136 ? -9.581 5.798 23.480 1.00 93.00 136 THR A O 1
ATOM 1011 N N . VAL A 1 137 ? -8.500 7.608 24.264 1.00 92.94 137 VAL A N 1
ATOM 1012 C CA . VAL A 1 137 ? -7.383 6.863 24.858 1.00 92.94 137 VAL A CA 1
ATOM 1013 C C . VAL A 1 137 ? -7.845 6.190 26.148 1.00 92.94 137 VAL A C 1
ATOM 1015 O O . VAL A 1 137 ? -8.442 6.828 27.016 1.00 92.94 137 VAL A O 1
ATOM 1018 N N . GLN A 1 138 ? -7.563 4.902 26.282 1.00 92.12 138 GLN A N 1
ATOM 1019 C CA . GLN A 1 138 ? -7.790 4.097 27.477 1.00 92.12 138 GLN A CA 1
ATOM 1020 C C . GLN A 1 138 ? -6.545 3.268 27.777 1.00 92.12 138 GLN A C 1
ATOM 1022 O O . GLN A 1 138 ? -5.696 3.075 26.914 1.00 92.12 138 GLN A O 1
ATOM 1027 N N . GLU A 1 139 ? -6.438 2.767 29.000 1.00 91.50 139 GLU A N 1
ATOM 1028 C CA . GLU A 1 139 ? -5.399 1.814 29.370 1.00 91.50 139 GLU A CA 1
ATOM 1029 C C . GLU A 1 139 ? -6.013 0.421 29.490 1.00 91.50 139 GLU A C 1
ATOM 1031 O O . GLU A 1 139 ? -6.987 0.214 30.218 1.00 91.50 139 GLU A O 1
ATOM 1036 N N . TYR A 1 140 ? -5.431 -0.544 28.784 1.00 86.38 140 TYR A N 1
ATOM 1037 C CA . TYR A 1 140 ? -5.809 -1.944 28.877 1.00 86.38 140 TYR A CA 1
ATOM 1038 C C . TYR A 1 140 ? -4.562 -2.799 29.088 1.00 86.38 140 TYR A C 1
ATOM 1040 O O . TYR A 1 140 ? -3.663 -2.843 28.249 1.00 86.38 140 TYR A O 1
ATOM 1048 N N . GLY A 1 141 ? -4.493 -3.483 30.233 1.00 80.81 141 GLY A N 1
ATOM 1049 C CA . GLY A 1 141 ? -3.374 -4.371 30.558 1.00 80.81 141 GLY A CA 1
ATOM 1050 C C . GLY A 1 141 ? -2.015 -3.666 30.651 1.00 80.81 141 GLY A C 1
ATOM 1051 O O . GLY A 1 141 ? -1.007 -4.267 30.289 1.00 80.81 141 GLY A O 1
ATOM 1052 N N . GLY A 1 142 ? -1.981 -2.403 31.093 1.00 83.62 142 GLY A N 1
ATOM 1053 C CA . GLY A 1 142 ? -0.746 -1.615 31.198 1.00 83.62 142 GLY A CA 1
ATOM 1054 C C . GLY A 1 142 ? -0.289 -0.967 29.889 1.00 83.62 142 GLY A C 1
ATOM 1055 O O . GLY A 1 142 ? 0.807 -0.423 29.830 1.00 83.62 142 GLY A O 1
ATOM 1056 N N . SER A 1 143 ? -1.080 -1.071 28.816 1.00 85.75 143 SER A N 1
ATOM 1057 C CA . SER A 1 143 ? -0.776 -0.483 27.507 1.00 85.75 143 SER A CA 1
ATOM 1058 C C . SER A 1 143 ? -1.888 0.456 27.062 1.00 85.75 143 SER A C 1
ATOM 1060 O O . SER A 1 143 ? -3.069 0.193 27.298 1.00 85.75 143 SER A O 1
ATOM 1062 N N . LEU A 1 144 ? -1.510 1.537 26.381 1.00 89.44 144 LEU A N 1
ATOM 1063 C CA . LEU A 1 144 ? -2.468 2.480 25.821 1.00 89.44 144 LEU A CA 1
ATOM 1064 C C . LEU A 1 144 ? -3.201 1.859 24.626 1.00 89.44 144 LEU A C 1
ATOM 1066 O O . LEU A 1 144 ? -2.605 1.287 23.707 1.00 89.44 144 LEU A O 1
ATOM 1070 N N . GLU A 1 145 ? -4.518 2.001 24.649 1.00 92.44 145 GLU A N 1
ATOM 1071 C CA . GLU A 1 145 ? -5.446 1.543 23.633 1.00 92.44 145 GLU A CA 1
ATOM 1072 C C . GLU A 1 145 ? -6.356 2.695 23.204 1.00 92.44 145 GLU A C 1
ATOM 1074 O O . GLU A 1 145 ? -6.880 3.446 24.023 1.00 92.44 145 GLU A O 1
ATOM 1079 N N . ILE A 1 146 ? -6.572 2.835 21.902 1.00 93.44 146 ILE A N 1
ATOM 1080 C CA . ILE A 1 146 ? -7.477 3.840 21.350 1.00 93.44 146 ILE A CA 1
ATOM 108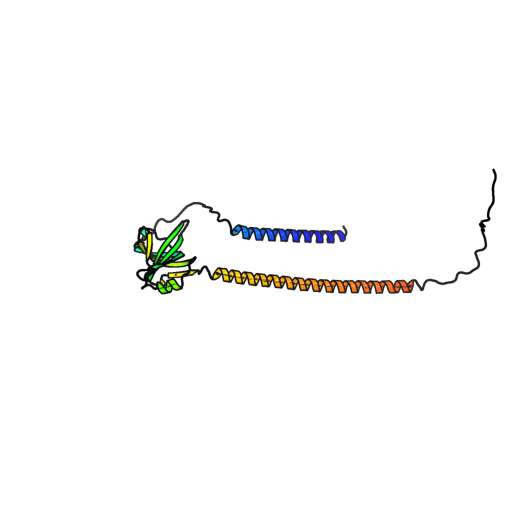1 C C . ILE A 1 146 ? -8.800 3.173 21.037 1.00 93.44 146 ILE A C 1
ATOM 1083 O O . ILE A 1 146 ? -8.894 2.337 20.139 1.00 93.44 146 ILE A O 1
ATOM 1087 N N . VAL A 1 147 ? -9.840 3.583 21.750 1.00 93.75 147 VAL A N 1
ATOM 1088 C CA . VAL A 1 147 ? -11.192 3.069 21.570 1.00 93.75 147 VAL A CA 1
ATOM 1089 C C . VAL A 1 147 ? -11.939 3.938 20.571 1.00 93.75 147 VAL A C 1
ATOM 1091 O O . VAL A 1 147 ? -12.309 5.083 20.842 1.00 93.75 147 VAL A O 1
ATOM 1094 N N . VAL A 1 148 ? -12.205 3.358 19.408 1.00 93.56 148 VAL A N 1
ATOM 1095 C CA . VAL A 1 148 ? -12.961 3.989 18.332 1.00 93.56 148 VAL A CA 1
ATOM 1096 C C . VAL A 1 148 ? -14.455 3.764 18.550 1.00 93.56 148 VAL A C 1
ATOM 1098 O O . VAL A 1 148 ? -14.907 2.642 18.810 1.00 93.56 148 VAL A O 1
ATOM 1101 N N . SER A 1 149 ? -15.238 4.837 18.434 1.00 88.12 149 SER A N 1
ATOM 1102 C CA . SER A 1 149 ? -16.685 4.792 18.675 1.00 88.12 149 SER A CA 1
ATOM 1103 C C . SER A 1 149 ? -17.514 4.718 17.394 1.00 88.12 149 SER A C 1
ATOM 1105 O O . SER A 1 149 ? -18.601 4.134 17.432 1.00 88.12 149 SER A O 1
ATOM 1107 N N . LYS A 1 150 ? -17.025 5.237 16.261 1.00 89.56 150 LYS A N 1
ATOM 1108 C CA . LYS A 1 150 ? -17.743 5.223 14.978 1.00 89.56 150 LYS A CA 1
ATOM 1109 C C . LYS A 1 150 ? -16.863 4.705 13.846 1.00 89.56 150 LYS A C 1
ATOM 1111 O O . LYS A 1 150 ? -15.648 4.846 13.874 1.00 89.56 150 LYS A O 1
ATOM 1116 N N . GLU A 1 151 ? -17.490 4.149 12.812 1.00 86.56 151 GLU A N 1
ATOM 1117 C CA . GLU A 1 151 ? -16.763 3.657 11.634 1.00 86.56 151 GLU A CA 1
ATOM 1118 C C . GLU A 1 151 ? -16.061 4.799 10.884 1.00 86.56 151 GLU A C 1
ATOM 1120 O O . GLU A 1 151 ? -14.954 4.625 10.381 1.00 86.56 151 GLU A O 1
ATOM 1125 N N . GLN A 1 152 ? -16.696 5.975 10.836 1.00 87.19 152 GLN A N 1
ATOM 1126 C CA . GLN A 1 152 ? -16.191 7.150 10.119 1.00 87.19 152 GLN A CA 1
ATOM 1127 C C . GLN A 1 152 ? -14.910 7.724 10.735 1.00 87.19 152 GLN A C 1
ATOM 1129 O O . GLN A 1 152 ? -14.197 8.466 10.067 1.00 87.19 152 GLN A O 1
ATOM 1134 N N 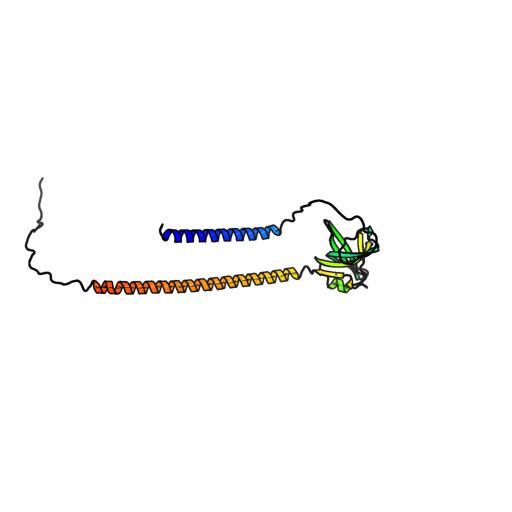. ASP A 1 153 ? -14.606 7.360 11.979 1.00 89.50 153 ASP A N 1
ATOM 1135 C CA . ASP A 1 153 ? -13.412 7.816 12.681 1.00 89.50 153 ASP A CA 1
ATOM 1136 C C . ASP A 1 153 ? -12.146 7.073 12.206 1.00 89.50 153 ASP A C 1
ATOM 1138 O O . ASP A 1 153 ? -11.038 7.442 12.588 1.00 89.50 153 ASP A O 1
ATOM 1142 N N . VAL A 1 154 ? -12.287 6.035 11.365 1.00 89.44 154 VAL A N 1
ATOM 1143 C CA . VAL A 1 154 ? -11.168 5.287 10.775 1.00 89.44 154 VAL A CA 1
ATOM 1144 C C . VAL A 1 154 ? -11.043 5.600 9.288 1.00 89.44 154 VAL A C 1
ATOM 1146 O O . VAL A 1 154 ? -11.902 5.254 8.476 1.00 89.44 154 VAL A O 1
ATOM 1149 N N . THR A 1 155 ? -9.914 6.190 8.910 1.00 90.25 155 THR A N 1
ATOM 1150 C CA . THR A 1 155 ? -9.601 6.561 7.527 1.00 90.25 155 THR A CA 1
ATOM 1151 C C . THR A 1 155 ? -8.427 5.744 7.003 1.00 90.25 155 THR A C 1
ATOM 1153 O O . THR A 1 155 ? -7.374 5.655 7.626 1.00 90.25 155 THR A O 1
ATOM 1156 N N . ILE A 1 156 ? -8.574 5.146 5.819 1.00 89.44 156 ILE A N 1
ATOM 1157 C CA . ILE A 1 156 ? -7.476 4.440 5.146 1.00 89.44 156 ILE A CA 1
ATOM 1158 C C . ILE A 1 156 ? -6.711 5.458 4.299 1.00 89.44 156 ILE A C 1
ATOM 1160 O O . ILE A 1 156 ? -7.242 5.952 3.309 1.00 89.44 156 ILE A O 1
ATOM 1164 N N . LEU A 1 157 ? -5.467 5.751 4.681 1.00 86.81 157 LEU A N 1
ATOM 1165 C CA . LEU A 1 157 ? -4.624 6.764 4.038 1.00 86.81 157 LEU A CA 1
ATOM 1166 C C . LEU A 1 157 ? -3.807 6.184 2.875 1.00 86.81 157 LEU A C 1
ATOM 1168 O O . LEU A 1 157 ? -3.604 6.851 1.866 1.00 86.81 157 LEU A O 1
ATOM 1172 N N . SER A 1 158 ? -3.327 4.940 2.992 1.00 82.06 158 SER A N 1
ATOM 1173 C CA . SER A 1 158 ? -2.566 4.283 1.919 1.00 82.06 158 SER A CA 1
ATOM 1174 C C . SER A 1 158 ? -2.683 2.762 1.960 1.00 82.06 158 SER A C 1
ATOM 1176 O O . SER A 1 158 ? -2.467 2.141 2.999 1.00 82.06 158 SER A O 1
ATOM 1178 N N . ARG A 1 159 ? -2.965 2.134 0.810 1.00 75.06 159 ARG A N 1
ATOM 1179 C CA . ARG A 1 159 ? -2.932 0.672 0.639 1.00 75.06 159 ARG A CA 1
ATOM 1180 C C . ARG A 1 159 ? -1.577 0.251 0.063 1.00 75.06 159 ARG A C 1
ATOM 1182 O O . ARG A 1 159 ? -1.327 0.384 -1.131 1.00 75.06 159 ARG A O 1
ATOM 1189 N N . LYS A 1 160 ? -0.698 -0.300 0.908 1.00 63.12 160 LYS A N 1
ATOM 1190 C CA . LYS A 1 160 ? 0.709 -0.624 0.581 1.00 63.12 160 LYS A CA 1
ATOM 1191 C C . LYS A 1 160 ? 0.920 -1.643 -0.558 1.00 63.12 160 LYS A C 1
ATOM 1193 O O . LYS A 1 160 ? 2.043 -1.773 -1.032 1.00 63.12 160 LYS A O 1
ATOM 1198 N N . LYS A 1 161 ? -0.111 -2.354 -1.037 1.00 56.22 161 LYS A N 1
ATOM 1199 C CA . LYS A 1 161 ? 0.044 -3.410 -2.062 1.00 56.22 161 LYS A CA 1
ATOM 1200 C C . LYS A 1 161 ? -0.323 -3.028 -3.500 1.00 56.22 161 LYS A C 1
ATOM 1202 O O . LYS A 1 161 ? 0.155 -3.700 -4.404 1.00 56.22 161 LYS A O 1
ATOM 1207 N N . GLU A 1 162 ? -1.111 -1.981 -3.729 1.00 55.78 162 GLU A N 1
ATOM 1208 C CA . GLU A 1 162 ? -1.596 -1.657 -5.087 1.00 55.78 162 GLU A CA 1
ATOM 1209 C C . GLU A 1 162 ? -0.669 -0.669 -5.810 1.00 55.78 162 GLU A C 1
ATOM 1211 O O . GLU A 1 162 ? -0.420 -0.794 -7.003 1.00 55.78 162 GLU A O 1
ATOM 1216 N N . ASN A 1 163 ? -0.056 0.264 -5.079 1.00 61.47 163 ASN A N 1
ATOM 1217 C CA . ASN A 1 163 ? 0.707 1.337 -5.715 1.00 61.47 163 ASN A CA 1
ATOM 1218 C C . ASN A 1 163 ? 2.054 0.855 -6.295 1.00 61.47 163 ASN A C 1
ATOM 1220 O O . ASN A 1 163 ? 2.445 1.259 -7.385 1.00 61.47 163 ASN A O 1
ATOM 1224 N N . LEU A 1 164 ? 2.751 -0.061 -5.612 1.00 66.75 164 LEU A N 1
ATOM 1225 C CA . LEU A 1 164 ? 4.087 -0.500 -6.035 1.00 66.75 164 LEU A CA 1
ATOM 1226 C C . LEU A 1 164 ? 4.053 -1.395 -7.283 1.00 66.75 164 LEU A C 1
ATOM 1228 O O . LEU A 1 164 ? 4.911 -1.277 -8.155 1.00 66.75 164 LEU A O 1
ATOM 1232 N N . THR A 1 165 ? 3.068 -2.288 -7.388 1.00 71.81 165 THR A N 1
ATOM 1233 C CA . THR A 1 165 ? 2.929 -3.198 -8.533 1.00 71.81 165 THR A CA 1
ATOM 1234 C C . THR A 1 165 ? 2.483 -2.453 -9.785 1.00 71.81 165 THR A C 1
ATOM 1236 O O . THR A 1 165 ? 3.042 -2.688 -10.854 1.00 71.81 165 THR A O 1
ATOM 1239 N N . GLU A 1 166 ? 1.550 -1.508 -9.658 1.00 78.31 166 GLU A N 1
ATOM 1240 C CA . GLU A 1 166 ? 1.133 -0.641 -10.762 1.00 78.31 166 GLU A CA 1
ATOM 1241 C C . GLU A 1 166 ? 2.271 0.266 -11.239 1.00 78.31 166 GLU A C 1
ATOM 1243 O O . GLU A 1 166 ? 2.493 0.394 -12.445 1.00 78.31 166 GLU A O 1
ATOM 1248 N N . GLN A 1 167 ? 3.038 0.853 -10.314 1.00 80.44 167 GLN A N 1
ATOM 1249 C CA . GLN A 1 167 ? 4.227 1.636 -10.658 1.00 80.44 167 GLN A CA 1
ATOM 1250 C C . GLN A 1 167 ? 5.281 0.784 -11.376 1.00 80.44 167 GLN A C 1
ATOM 1252 O O . GLN A 1 167 ? 5.814 1.211 -12.399 1.00 80.44 167 GLN A O 1
ATOM 1257 N N . LEU A 1 168 ? 5.541 -0.438 -10.902 1.00 81.69 168 LEU A N 1
ATOM 1258 C CA . LEU A 1 168 ? 6.482 -1.362 -11.544 1.00 81.69 168 LEU A CA 1
ATOM 1259 C C . LEU A 1 168 ? 6.014 -1.803 -12.935 1.00 81.69 168 LEU A C 1
ATOM 1261 O O . LEU A 1 168 ? 6.829 -1.904 -13.852 1.00 81.69 168 LEU A O 1
ATOM 1265 N N . GLN A 1 169 ? 4.714 -2.043 -13.119 1.00 87.50 169 GLN A N 1
ATOM 1266 C CA . GLN A 1 169 ? 4.153 -2.386 -14.427 1.00 87.50 169 GLN A CA 1
ATOM 1267 C C . GLN A 1 169 ? 4.244 -1.218 -15.412 1.00 87.50 169 GLN A C 1
ATOM 1269 O O . GLN A 1 169 ? 4.629 -1.428 -16.564 1.00 87.50 169 GLN A O 1
ATOM 1274 N N . ARG A 1 170 ? 3.942 0.008 -14.967 1.00 85.94 170 ARG A N 1
ATOM 1275 C CA . ARG A 1 170 ? 4.102 1.221 -15.786 1.00 85.94 170 ARG A CA 1
ATOM 1276 C C . ARG A 1 170 ? 5.558 1.421 -16.187 1.00 85.94 170 ARG A C 1
ATOM 1278 O O . ARG A 1 170 ? 5.846 1.537 -17.372 1.00 85.94 170 ARG A O 1
ATOM 1285 N N . LEU A 1 171 ? 6.474 1.334 -15.224 1.00 90.00 171 LEU A N 1
ATOM 1286 C CA . LEU A 1 171 ? 7.904 1.490 -15.474 1.00 90.00 171 LEU A CA 1
ATOM 1287 C C . LEU A 1 171 ? 8.443 0.432 -16.449 1.00 90.00 171 LEU A C 1
ATOM 1289 O O . LEU A 1 171 ? 9.207 0.765 -17.354 1.00 90.00 171 LEU A O 1
ATOM 1293 N N . ARG A 1 172 ? 8.012 -0.833 -16.318 1.00 92.56 172 ARG A N 1
ATOM 1294 C CA . ARG A 1 172 ? 8.362 -1.898 -17.274 1.00 92.56 172 ARG A CA 1
ATOM 1295 C C . ARG A 1 172 ? 7.892 -1.549 -18.688 1.00 92.56 172 ARG A C 1
ATOM 1297 O O . ARG A 1 172 ? 8.674 -1.655 -19.630 1.00 92.56 172 ARG A O 1
ATOM 1304 N N . LYS A 1 173 ? 6.635 -1.124 -18.830 1.00 94.12 173 LYS A N 1
ATOM 1305 C CA . LYS A 1 173 ? 6.039 -0.786 -20.129 1.00 94.12 173 LYS A CA 1
ATOM 1306 C C . LYS A 1 173 ? 6.737 0.403 -20.793 1.00 94.12 173 LYS A C 1
ATOM 1308 O O . LYS A 1 173 ? 6.982 0.387 -22.003 1.00 94.12 173 LYS A O 1
ATOM 1313 N N . ASP A 1 174 ? 7.085 1.418 -20.011 1.00 93.31 174 ASP A N 1
ATOM 1314 C CA . ASP A 1 174 ? 7.797 2.597 -20.504 1.00 93.31 174 ASP A CA 1
ATOM 1315 C C . ASP A 1 174 ? 9.208 2.232 -20.982 1.00 93.31 174 ASP A C 1
ATOM 1317 O O . ASP A 1 174 ? 9.639 2.683 -22.048 1.00 93.31 174 ASP A O 1
ATOM 1321 N N . TYR A 1 175 ? 9.899 1.349 -20.252 1.00 89.12 175 TYR A N 1
ATOM 1322 C CA . TYR A 1 175 ? 11.216 0.850 -20.644 1.00 89.12 175 TYR A CA 1
ATOM 1323 C C . TYR A 1 175 ? 11.171 0.045 -21.950 1.00 89.12 175 TYR A C 1
ATOM 1325 O O . TYR A 1 175 ? 11.972 0.297 -22.851 1.00 89.12 175 TYR A O 1
ATOM 1333 N N . GLU A 1 176 ? 10.211 -0.875 -22.097 1.00 93.69 176 GLU A N 1
ATOM 1334 C CA . GLU A 1 176 ? 10.010 -1.632 -23.344 1.00 93.69 176 GLU A CA 1
ATOM 1335 C C . GLU A 1 176 ? 9.743 -0.695 -24.529 1.00 93.69 176 GLU A C 1
ATOM 1337 O O . GLU A 1 176 ? 10.380 -0.807 -25.579 1.00 93.69 176 GLU A O 1
ATOM 1342 N N . THR A 1 177 ? 8.879 0.304 -24.333 1.00 94.12 177 THR A N 1
ATOM 1343 C CA . THR A 1 177 ? 8.556 1.302 -25.362 1.00 94.12 177 THR A CA 1
ATOM 1344 C C . THR A 1 177 ? 9.791 2.112 -25.772 1.00 94.12 177 THR A C 1
ATOM 1346 O O . THR A 1 177 ? 10.017 2.368 -26.960 1.00 94.12 177 THR A O 1
ATOM 1349 N N . ALA A 1 178 ? 10.611 2.527 -24.804 1.00 92.06 178 ALA A N 1
ATOM 1350 C CA . ALA A 1 178 ? 11.844 3.260 -25.065 1.00 92.06 178 ALA A CA 1
ATOM 1351 C C . ALA A 1 178 ? 12.868 2.399 -25.824 1.00 92.06 178 ALA A C 1
ATOM 1353 O O . ALA A 1 178 ? 13.457 2.863 -26.808 1.00 92.06 178 ALA A O 1
ATOM 1354 N N . ALA A 1 179 ? 13.037 1.137 -25.424 1.00 89.06 179 ALA A N 1
ATOM 1355 C CA . ALA A 1 179 ? 13.927 0.190 -26.087 1.00 89.06 179 ALA A CA 1
ATOM 1356 C C . ALA A 1 179 ? 13.509 -0.058 -27.546 1.00 89.06 179 ALA A C 1
ATOM 1358 O O . ALA A 1 179 ? 14.348 -0.058 -28.452 1.00 89.06 179 ALA A O 1
ATOM 1359 N N . GLU A 1 180 ? 12.209 -0.192 -27.805 1.00 93.06 180 GLU A N 1
ATOM 1360 C CA . GLU A 1 180 ? 11.690 -0.416 -29.152 1.00 93.06 180 GLU A CA 1
ATOM 1361 C C . GLU A 1 180 ? 11.853 0.815 -30.055 1.00 93.06 180 GLU A C 1
ATOM 1363 O O . GLU A 1 180 ? 12.261 0.698 -31.217 1.00 93.06 180 GLU A O 1
ATOM 1368 N N . ARG A 1 181 ? 11.647 2.024 -29.515 1.00 92.56 181 ARG A N 1
ATOM 1369 C CA . ARG A 1 181 ? 11.946 3.280 -30.227 1.00 92.56 181 ARG A CA 1
ATOM 1370 C C . ARG A 1 181 ? 13.420 3.376 -30.617 1.00 92.56 181 ARG A C 1
ATOM 1372 O O . ARG A 1 181 ? 13.722 3.725 -31.761 1.00 92.56 181 ARG A O 1
ATOM 1379 N N . LEU A 1 182 ? 14.330 3.035 -29.703 1.00 91.25 182 LEU A N 1
ATOM 1380 C CA . LEU A 1 182 ? 15.770 3.023 -29.970 1.00 91.25 182 LEU A CA 1
ATOM 1381 C C . LEU A 1 182 ? 16.137 2.000 -31.051 1.00 91.25 182 LEU A C 1
ATOM 1383 O O . LEU A 1 182 ? 16.836 2.346 -32.007 1.00 91.25 182 LEU A O 1
ATOM 1387 N N . ARG A 1 183 ? 15.611 0.773 -30.956 1.00 92.62 183 ARG A N 1
ATOM 1388 C CA . ARG A 1 183 ? 15.832 -0.289 -31.951 1.00 92.62 183 ARG A CA 1
ATOM 1389 C C . ARG A 1 183 ? 15.379 0.140 -33.347 1.00 92.62 183 ARG A C 1
ATOM 1391 O O . ARG A 1 183 ? 16.120 -0.025 -34.317 1.00 92.62 183 ARG A O 1
ATOM 1398 N N . ASN A 1 184 ? 14.196 0.741 -33.444 1.00 92.81 184 ASN A N 1
ATOM 1399 C CA . ASN A 1 184 ? 13.641 1.214 -34.710 1.00 92.81 184 ASN A CA 1
ATOM 1400 C C . ASN A 1 184 ? 14.440 2.380 -35.299 1.00 92.81 184 ASN A C 1
ATOM 1402 O O . ASN A 1 184 ? 14.695 2.403 -36.505 1.00 92.81 184 ASN A O 1
ATOM 1406 N N . SER A 1 185 ? 14.862 3.333 -34.466 1.00 91.88 185 SER A N 1
ATOM 1407 C CA . SER A 1 185 ? 15.697 4.455 -34.904 1.00 91.88 185 SER A CA 1
ATOM 1408 C C . SER A 1 185 ? 17.051 3.975 -35.435 1.00 91.88 185 SER A C 1
ATOM 1410 O O . SER A 1 185 ? 17.446 4.340 -36.543 1.00 91.88 185 SER A O 1
ATOM 1412 N N . CYS A 1 186 ? 17.712 3.067 -34.709 1.00 82.44 186 CYS A N 1
ATOM 1413 C CA . CYS A 1 186 ? 18.969 2.459 -35.141 1.00 82.44 186 CYS A CA 1
ATOM 1414 C C . CYS A 1 186 ? 18.802 1.742 -36.489 1.00 82.44 186 CYS A C 1
ATOM 1416 O O . CYS A 1 186 ? 19.537 2.022 -37.434 1.00 82.44 186 CYS A O 1
ATOM 1418 N N . GLY A 1 187 ? 17.756 0.919 -36.634 1.00 89.06 187 GLY A N 1
ATOM 1419 C CA . GLY A 1 187 ? 17.454 0.242 -37.896 1.00 89.06 187 GLY A CA 1
ATOM 1420 C C . GLY A 1 187 ? 17.226 1.200 -39.073 1.00 89.06 187 GLY A C 1
ATOM 1421 O O . GLY A 1 187 ? 17.669 0.917 -40.188 1.00 89.06 187 GLY A O 1
ATOM 1422 N N . LYS A 1 188 ? 16.578 2.351 -38.846 1.00 91.31 188 LYS A N 1
ATOM 1423 C CA . LYS A 1 188 ? 16.405 3.396 -39.871 1.00 91.31 188 LYS A CA 1
ATOM 1424 C C . LYS A 1 188 ? 17.740 4.026 -40.267 1.00 91.31 188 LYS A C 1
ATOM 1426 O O . LYS A 1 188 ? 18.022 4.123 -41.459 1.00 91.31 188 LYS A O 1
ATOM 1431 N N . ILE A 1 189 ? 18.570 4.399 -39.291 1.00 90.38 189 ILE A N 1
ATOM 1432 C CA . ILE A 1 189 ? 19.889 5.004 -39.534 1.00 90.38 189 ILE A CA 1
ATOM 1433 C C . ILE A 1 189 ? 20.792 4.038 -40.308 1.00 90.38 189 ILE A C 1
ATOM 1435 O O . ILE A 1 189 ? 21.415 4.440 -41.286 1.00 90.38 189 ILE A O 1
ATOM 1439 N N . THR A 1 190 ? 20.825 2.754 -39.941 1.00 81.81 190 THR A N 1
ATOM 1440 C CA . THR A 1 190 ? 21.640 1.752 -40.645 1.00 81.81 190 THR A CA 1
ATOM 1441 C C . THR A 1 190 ? 21.201 1.568 -42.099 1.00 81.81 190 THR A C 1
ATOM 1443 O O . THR A 1 190 ? 22.047 1.493 -42.990 1.00 81.81 190 THR A O 1
ATOM 1446 N N . LYS A 1 191 ? 19.887 1.528 -42.364 1.00 90.50 191 LYS A N 1
ATOM 1447 C CA . LYS A 1 191 ? 19.356 1.441 -43.735 1.00 90.50 191 LYS A CA 1
ATOM 1448 C C . LYS A 1 191 ? 19.711 2.676 -44.559 1.00 90.50 191 LYS A C 1
ATOM 1450 O O . LYS A 1 191 ? 20.113 2.531 -45.711 1.00 90.50 191 LYS A O 1
ATOM 1455 N N . GLN A 1 192 ? 19.593 3.863 -43.964 1.00 88.38 192 GLN A N 1
ATOM 1456 C CA . GLN A 1 192 ? 19.947 5.113 -44.629 1.00 88.38 192 GLN A CA 1
ATOM 1457 C C . GLN A 1 192 ? 21.439 5.151 -44.972 1.00 88.38 192 GLN A C 1
ATOM 1459 O O . GLN A 1 192 ? 21.790 5.381 -46.124 1.00 88.38 192 GLN A O 1
ATOM 1464 N N . LEU A 1 193 ? 22.304 4.811 -44.010 1.00 82.62 193 LEU A N 1
ATOM 1465 C CA . LEU A 1 193 ? 23.746 4.730 -44.234 1.00 82.62 193 LEU A CA 1
ATOM 1466 C C . LEU A 1 193 ? 24.089 3.769 -45.377 1.00 82.62 193 LEU A C 1
ATOM 1468 O O . LEU A 1 193 ? 24.861 4.141 -46.254 1.00 82.62 193 LEU A O 1
ATOM 1472 N N . ARG A 1 194 ? 23.497 2.564 -45.416 1.00 89.25 194 ARG A N 1
ATOM 1473 C CA . ARG A 1 194 ? 23.721 1.612 -46.521 1.00 89.25 194 ARG A CA 1
ATOM 1474 C C . ARG A 1 194 ? 23.396 2.242 -47.879 1.00 89.25 194 ARG A C 1
ATOM 1476 O O . ARG A 1 194 ? 24.222 2.171 -48.784 1.00 89.25 194 ARG A O 1
ATOM 1483 N N . LYS A 1 195 ? 22.230 2.881 -48.003 1.00 90.44 195 LYS A N 1
ATOM 1484 C CA . LYS A 1 195 ? 21.789 3.516 -49.252 1.00 90.44 195 LYS A CA 1
ATOM 1485 C C . LYS A 1 195 ? 22.717 4.656 -49.682 1.00 90.44 195 LYS A C 1
ATOM 1487 O O . LYS A 1 195 ? 23.041 4.782 -50.864 1.00 90.44 195 LYS A O 1
ATOM 1492 N N . ASP A 1 196 ? 23.167 5.467 -48.729 1.00 88.81 196 ASP A N 1
ATOM 1493 C CA . ASP A 1 196 ? 24.081 6.579 -48.998 1.00 88.81 196 ASP A CA 1
ATOM 1494 C C . ASP A 1 196 ? 25.455 6.068 -49.467 1.00 88.81 196 ASP A C 1
ATOM 1496 O O . ASP A 1 196 ? 26.034 6.622 -50.404 1.00 88.81 196 ASP A O 1
ATOM 1500 N N . TYR A 1 197 ? 25.951 4.972 -48.877 1.00 76.75 197 TYR A N 1
ATOM 1501 C CA . TYR A 1 197 ? 27.187 4.311 -49.313 1.00 76.75 197 TYR A CA 1
ATOM 1502 C C . TYR A 1 197 ? 27.078 3.719 -50.722 1.00 76.75 197 TYR A C 1
ATOM 1504 O O . TYR A 1 197 ? 27.993 3.913 -51.522 1.00 76.75 197 TYR A O 1
ATOM 1512 N N . GLU A 1 198 ? 25.978 3.035 -51.046 1.00 87.75 198 GLU A N 1
ATOM 1513 C CA . GLU A 1 198 ? 25.727 2.502 -52.394 1.00 87.75 198 GLU A CA 1
ATOM 1514 C C . GLU A 1 198 ? 25.694 3.632 -53.432 1.00 87.75 198 GLU A C 1
ATOM 1516 O O . GLU A 1 198 ? 26.416 3.586 -54.428 1.00 87.75 198 GLU A O 1
ATOM 1521 N N . THR A 1 199 ? 24.966 4.712 -53.134 1.00 89.69 199 THR A N 1
ATOM 1522 C CA . THR A 1 199 ? 24.877 5.893 -54.006 1.00 89.69 199 THR A CA 1
ATOM 1523 C C . THR A 1 199 ? 26.248 6.543 -54.225 1.00 89.69 199 THR A C 1
ATOM 1525 O O . THR A 1 199 ? 26.599 6.924 -55.344 1.00 89.69 199 THR A O 1
ATOM 1528 N N . ALA A 1 200 ? 27.053 6.684 -53.167 1.00 82.69 200 ALA A N 1
ATOM 1529 C CA . ALA A 1 200 ? 28.397 7.244 -53.272 1.00 82.69 200 ALA A CA 1
ATOM 1530 C C . ALA A 1 200 ? 29.334 6.345 -54.098 1.00 82.69 200 ALA A C 1
ATOM 1532 O O . ALA A 1 200 ? 30.113 6.850 -54.908 1.00 82.69 200 ALA A O 1
ATOM 1533 N N . ALA A 1 201 ? 29.243 5.022 -53.932 1.00 77.75 201 ALA A N 1
ATOM 1534 C CA . ALA A 1 201 ? 30.039 4.060 -54.688 1.00 77.75 201 ALA A CA 1
ATOM 1535 C C . ALA A 1 201 ? 29.682 4.049 -56.185 1.00 77.75 201 ALA A C 1
ATOM 1537 O O . ALA A 1 201 ? 30.576 3.967 -57.029 1.00 77.75 201 ALA A O 1
ATOM 1538 N N . GLU A 1 202 ? 28.398 4.171 -56.530 1.00 85.06 202 GLU A N 1
ATOM 1539 C CA . GLU A 1 202 ? 27.947 4.297 -57.922 1.00 85.06 202 GLU A CA 1
ATOM 1540 C C . GLU A 1 202 ? 28.447 5.585 -58.577 1.00 85.06 202 GLU A C 1
ATOM 1542 O O . GLU A 1 202 ? 28.964 5.539 -59.695 1.00 85.06 202 GLU A O 1
ATOM 1547 N N . ARG A 1 203 ? 28.373 6.722 -57.872 1.00 82.44 203 ARG A N 1
ATOM 1548 C CA . ARG A 1 203 ? 28.923 7.997 -58.363 1.00 82.44 203 ARG A CA 1
ATOM 1549 C C . ARG A 1 203 ? 30.415 7.886 -58.665 1.00 82.44 203 ARG A C 1
ATOM 1551 O O . ARG A 1 203 ? 30.827 8.204 -59.773 1.00 82.44 203 ARG A O 1
ATOM 1558 N N . LEU A 1 204 ? 31.199 7.327 -57.739 1.00 74.50 204 LEU A N 1
ATOM 1559 C CA . LEU A 1 204 ? 32.635 7.104 -57.950 1.00 74.50 204 LEU A CA 1
ATOM 1560 C C . LEU A 1 204 ? 32.923 6.208 -59.166 1.00 74.50 204 LEU A C 1
ATOM 1562 O O . LEU A 1 204 ? 33.858 6.477 -59.920 1.00 74.50 204 LEU A O 1
ATOM 1566 N N . ARG A 1 205 ? 32.122 5.156 -59.384 1.00 75.25 205 ARG A N 1
ATOM 1567 C CA . ARG A 1 205 ? 32.265 4.259 -60.543 1.00 75.25 205 ARG A CA 1
ATOM 1568 C C . ARG A 1 205 ? 31.988 4.982 -61.863 1.00 75.25 205 ARG A C 1
ATOM 1570 O O . ARG A 1 205 ? 32.733 4.798 -62.826 1.00 75.25 205 ARG A O 1
ATOM 1577 N N . ASN A 1 206 ? 30.940 5.799 -61.901 1.00 77.25 206 ASN A N 1
ATOM 1578 C CA . ASN A 1 206 ? 30.550 6.553 -63.091 1.00 77.25 206 ASN A CA 1
ATOM 1579 C C . ASN A 1 206 ? 31.550 7.666 -63.414 1.00 77.25 206 ASN A C 1
ATOM 1581 O O . ASN A 1 206 ? 31.934 7.818 -64.575 1.00 77.25 206 ASN A O 1
ATOM 1585 N N . ASP A 1 207 ? 32.033 8.384 -62.401 1.00 73.69 207 ASP A N 1
ATOM 1586 C CA . ASP A 1 207 ? 33.055 9.420 -62.563 1.00 73.69 207 ASP A CA 1
ATOM 1587 C C . ASP A 1 207 ? 34.359 8.810 -63.094 1.00 73.69 207 ASP A C 1
ATOM 1589 O O . ASP A 1 207 ? 34.915 9.288 -64.082 1.00 73.69 207 ASP A O 1
ATOM 1593 N N . HIS A 1 208 ? 34.801 7.683 -62.525 1.00 56.56 208 HIS A N 1
ATOM 1594 C CA . HIS A 1 208 ? 35.977 6.962 -63.015 1.00 56.56 208 HIS A CA 1
ATOM 1595 C C . HIS A 1 208 ? 35.802 6.485 -64.468 1.00 56.56 208 HIS A C 1
ATOM 1597 O O . HIS A 1 208 ? 36.709 6.639 -65.284 1.00 56.56 208 HIS A O 1
ATOM 1603 N N . GLY A 1 209 ? 34.631 5.951 -64.829 1.00 59.75 209 GLY A N 1
ATOM 1604 C CA . GLY A 1 209 ? 34.330 5.549 -66.208 1.00 59.75 209 GLY A CA 1
ATOM 1605 C C . GLY A 1 209 ? 34.292 6.723 -67.195 1.00 59.75 209 GLY A C 1
ATOM 1606 O O . GLY A 1 209 ? 34.699 6.574 -68.348 1.00 59.75 209 GLY A O 1
ATOM 1607 N N . THR A 1 210 ? 33.845 7.894 -66.740 1.00 59.84 210 THR A N 1
ATOM 1608 C CA . THR A 1 210 ? 33.775 9.124 -67.543 1.00 59.84 210 THR A CA 1
ATOM 1609 C C . THR A 1 210 ? 35.156 9.747 -67.741 1.00 59.84 210 THR A C 1
ATOM 1611 O O . THR A 1 210 ? 35.448 10.238 -68.827 1.00 59.84 210 THR A O 1
ATOM 1614 N N . ILE A 1 211 ? 36.033 9.662 -66.737 1.00 57.75 211 ILE A N 1
ATOM 1615 C CA . ILE A 1 211 ? 37.414 10.157 -66.812 1.00 57.75 211 ILE A CA 1
ATOM 1616 C C . ILE A 1 211 ? 38.304 9.212 -67.636 1.00 57.75 211 ILE A C 1
ATOM 1618 O O . ILE A 1 211 ? 39.144 9.691 -68.394 1.00 57.75 211 ILE A O 1
ATOM 1622 N N . MET A 1 212 ? 38.113 7.886 -67.562 1.00 46.59 212 MET A N 1
ATOM 1623 C CA . MET A 1 212 ? 38.973 6.942 -68.294 1.00 46.59 212 MET A CA 1
ATOM 1624 C C . MET A 1 212 ? 38.658 6.815 -69.792 1.00 46.59 212 MET A C 1
ATOM 1626 O O . MET A 1 212 ? 39.570 6.634 -70.599 1.00 46.59 212 MET A O 1
ATOM 1630 N N . LYS A 1 213 ? 37.388 6.929 -70.204 1.00 53.34 213 LYS A N 1
ATOM 1631 C CA . LYS A 1 213 ? 36.986 6.821 -71.622 1.00 53.34 213 LYS A CA 1
ATOM 1632 C C . LYS A 1 213 ? 37.731 7.770 -72.587 1.00 53.34 213 LYS A C 1
ATOM 1634 O O . LYS A 1 213 ? 38.178 7.290 -73.629 1.00 53.34 213 LYS A O 1
ATOM 1639 N N . PRO A 1 214 ? 37.909 9.074 -72.298 1.00 53.97 214 PRO A N 1
ATOM 1640 C CA . PRO A 1 214 ? 38.630 9.980 -73.196 1.00 53.97 214 PRO A CA 1
ATOM 1641 C C . PRO A 1 214 ? 40.151 9.764 -73.198 1.00 53.97 214 PRO A C 1
ATOM 1643 O O . PRO A 1 214 ? 40.799 10.072 -74.201 1.00 53.97 214 PRO A O 1
ATOM 1646 N N . ILE A 1 215 ? 40.723 9.200 -72.126 1.00 52.06 215 ILE A N 1
ATOM 1647 C CA . ILE A 1 215 ? 42.162 8.903 -72.035 1.00 52.06 215 ILE A CA 1
ATOM 1648 C C . ILE A 1 215 ? 42.522 7.763 -73.001 1.00 52.06 215 ILE A C 1
ATOM 1650 O O . ILE A 1 215 ? 43.458 7.902 -73.785 1.00 52.06 215 ILE A O 1
ATOM 1654 N N . PHE A 1 216 ? 41.715 6.697 -73.067 1.00 48.62 216 PHE A N 1
ATOM 1655 C CA . PHE A 1 216 ? 41.927 5.606 -74.033 1.00 48.62 216 PHE A CA 1
ATOM 1656 C C . PHE A 1 216 ? 41.686 6.016 -75.495 1.00 48.62 216 PHE A C 1
ATOM 1658 O O . PHE A 1 216 ? 42.357 5.512 -76.393 1.00 48.62 216 PHE A O 1
ATOM 1665 N N . HIS A 1 217 ? 40.765 6.948 -75.757 1.00 47.84 217 HIS A N 1
ATOM 1666 C CA . HIS A 1 217 ? 40.453 7.376 -77.126 1.00 47.84 217 HIS A CA 1
ATOM 1667 C C . HIS A 1 217 ? 41.448 8.412 -77.687 1.00 47.84 217 HIS A C 1
ATOM 1669 O O . HIS A 1 217 ? 41.592 8.535 -78.906 1.00 47.84 217 HIS A O 1
ATOM 1675 N N . THR A 1 218 ? 42.148 9.142 -76.811 1.00 44.06 218 THR A N 1
ATOM 1676 C CA . THR A 1 218 ? 43.167 10.138 -77.187 1.00 44.06 218 THR A CA 1
ATOM 1677 C C . THR A 1 218 ? 44.531 9.492 -77.437 1.00 44.06 218 THR A C 1
ATOM 1679 O O . THR A 1 218 ? 45.203 9.858 -78.398 1.00 44.06 218 THR A O 1
ATOM 1682 N N . SER A 1 219 ? 44.920 8.473 -76.661 1.00 42.97 219 SER A N 1
ATOM 1683 C CA . SER A 1 219 ? 46.206 7.781 -76.847 1.00 42.97 219 SER A CA 1
ATOM 1684 C C . SER A 1 219 ? 46.306 6.974 -78.151 1.00 42.97 219 SER A C 1
ATOM 1686 O O . SER A 1 219 ? 47.411 6.722 -78.616 1.00 42.97 219 SER A O 1
ATOM 1688 N N . ILE A 1 220 ? 45.181 6.608 -78.781 1.00 47.44 220 ILE A N 1
ATOM 1689 C CA . ILE A 1 220 ? 45.169 5.858 -80.054 1.00 47.44 220 ILE A CA 1
ATOM 1690 C C . ILE A 1 220 ? 45.267 6.785 -81.287 1.00 47.44 220 ILE A C 1
ATOM 1692 O O . ILE A 1 220 ? 45.667 6.338 -82.358 1.00 47.44 220 ILE A O 1
ATOM 1696 N N . ARG A 1 221 ? 44.967 8.090 -81.170 1.00 44.00 221 ARG A N 1
ATOM 1697 C CA . ARG A 1 221 ? 45.027 9.035 -82.310 1.00 44.00 221 ARG A CA 1
ATOM 1698 C C . ARG A 1 221 ? 46.394 9.695 -82.544 1.00 44.00 221 ARG A C 1
ATOM 1700 O O . ARG A 1 221 ? 46.542 10.380 -83.550 1.00 44.00 221 ARG A O 1
ATOM 1707 N N . ILE A 1 222 ? 47.385 9.494 -81.670 1.00 43.09 222 ILE A N 1
ATOM 1708 C CA . ILE A 1 222 ? 48.713 10.141 -81.758 1.00 43.09 222 ILE A CA 1
ATOM 1709 C C . ILE A 1 222 ? 49.818 9.112 -82.066 1.00 43.09 222 ILE A C 1
ATOM 1711 O O . ILE A 1 222 ? 50.840 9.058 -81.391 1.00 43.09 222 ILE A O 1
ATOM 1715 N N . ILE A 1 223 ? 49.630 8.276 -83.092 1.00 43.94 223 ILE A N 1
ATOM 1716 C CA . ILE A 1 223 ? 50.742 7.529 -83.708 1.00 43.94 223 ILE A CA 1
ATOM 1717 C C . ILE A 1 223 ? 50.659 7.699 -85.231 1.00 43.94 223 ILE A C 1
ATOM 1719 O O . ILE A 1 223 ? 49.969 6.926 -85.896 1.00 43.94 223 ILE A O 1
ATOM 1723 N N . PRO A 1 224 ? 51.330 8.696 -85.831 1.00 39.84 224 PRO A N 1
ATOM 1724 C CA . PRO A 1 224 ? 51.583 8.664 -87.262 1.00 39.84 224 PRO A C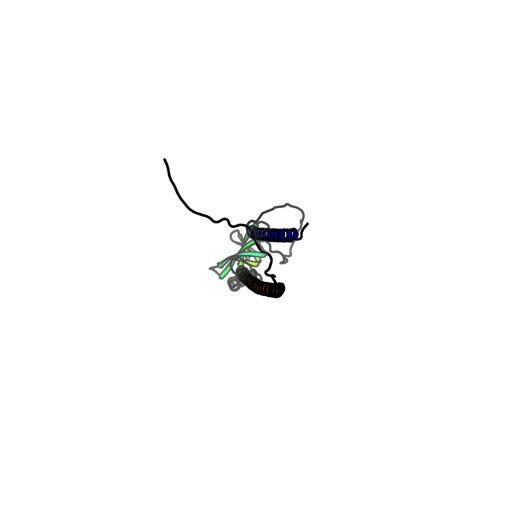A 1
ATOM 1725 C C . PRO A 1 224 ? 52.700 7.646 -87.552 1.00 39.84 224 PRO A C 1
ATOM 1727 O O . PRO A 1 224 ? 53.867 7.880 -87.241 1.00 39.84 224 PRO A O 1
ATOM 1730 N N . LEU A 1 225 ? 52.344 6.506 -88.159 1.00 45.00 225 LEU A N 1
ATOM 1731 C CA . LEU A 1 225 ? 53.305 5.625 -88.828 1.00 45.00 225 LEU A CA 1
ATOM 1732 C C . LEU A 1 225 ? 53.875 6.343 -90.060 1.00 45.00 225 LEU A C 1
ATOM 1734 O O . LEU A 1 225 ? 53.169 6.532 -91.051 1.00 45.00 225 LEU A O 1
ATOM 1738 N N . LYS A 1 226 ? 55.163 6.681 -90.015 1.00 39.16 226 LYS A N 1
ATOM 1739 C CA . LYS A 1 226 ? 56.042 6.735 -91.192 1.00 39.16 226 LYS A CA 1
ATOM 1740 C C . LYS A 1 226 ? 57.495 6.655 -90.727 1.00 39.16 226 LYS A C 1
ATOM 1742 O O . LYS A 1 226 ? 58.160 7.660 -90.512 1.00 39.16 226 LYS A O 1
ATOM 1747 N N . THR A 1 227 ? 57.967 5.435 -90.515 1.00 43.53 227 THR A N 1
ATOM 1748 C CA . THR A 1 227 ? 59.397 5.134 -90.454 1.00 43.53 227 THR A CA 1
ATOM 1749 C C . THR A 1 227 ? 59.892 4.963 -91.885 1.00 43.53 227 THR A C 1
ATOM 1751 O O . THR A 1 227 ? 59.535 4.002 -92.564 1.00 43.53 227 THR A O 1
ATOM 1754 N N . ASP A 1 228 ? 60.662 5.942 -92.355 1.00 33.94 228 ASP A N 1
ATOM 1755 C CA . ASP A 1 228 ? 61.374 5.885 -93.629 1.00 33.94 228 ASP A CA 1
ATOM 1756 C C . ASP A 1 228 ? 62.573 4.929 -93.490 1.00 33.94 228 ASP A C 1
ATOM 1758 O O . ASP A 1 228 ? 63.352 5.008 -92.538 1.00 33.94 228 ASP A O 1
ATOM 1762 N N . LEU A 1 229 ? 62.678 3.969 -94.403 1.00 45.50 229 LEU A N 1
ATOM 1763 C CA . LEU A 1 229 ? 63.389 2.694 -94.233 1.00 45.50 229 LEU A CA 1
ATOM 1764 C C . LEU A 1 229 ? 64.846 2.721 -94.737 1.00 45.50 229 LEU A C 1
ATOM 1766 O O . LEU A 1 229 ? 65.340 1.712 -95.224 1.00 45.50 229 LEU A O 1
ATOM 1770 N N . ASN A 1 230 ? 65.549 3.856 -94.649 1.00 43.56 230 ASN A N 1
ATOM 1771 C CA . ASN A 1 230 ? 66.791 4.051 -95.420 1.00 43.56 230 ASN A CA 1
ATOM 1772 C C . ASN A 1 230 ? 68.047 4.465 -94.646 1.00 43.56 230 ASN A C 1
ATOM 1774 O O . ASN A 1 230 ? 68.986 4.961 -95.262 1.00 43.56 230 ASN A O 1
ATOM 1778 N N . ASN A 1 231 ? 68.140 4.242 -93.333 1.00 46.53 231 ASN A N 1
ATOM 1779 C CA . ASN A 1 231 ? 69.399 4.561 -92.651 1.00 46.53 231 ASN A CA 1
ATOM 1780 C C . ASN A 1 231 ? 69.707 3.698 -91.422 1.00 46.53 231 ASN A C 1
ATOM 1782 O O . ASN A 1 231 ? 69.784 4.199 -90.309 1.00 46.53 231 ASN A O 1
ATOM 1786 N N . VAL A 1 232 ? 69.936 2.398 -91.627 1.00 44.28 232 VAL A N 1
ATOM 1787 C CA . VAL A 1 232 ? 70.788 1.609 -90.720 1.00 44.28 232 VAL A CA 1
ATOM 1788 C C . VAL A 1 232 ? 71.629 0.648 -91.561 1.00 44.28 232 VAL A C 1
ATOM 1790 O O . VAL A 1 232 ? 71.230 -0.478 -91.848 1.00 44.28 232 VAL A O 1
ATOM 1793 N N . ARG A 1 233 ? 72.801 1.119 -91.998 1.00 39.41 233 ARG A N 1
ATOM 1794 C CA . ARG A 1 233 ? 73.873 0.284 -92.547 1.00 39.41 233 ARG A CA 1
ATOM 1795 C C . ARG A 1 233 ? 75.030 0.287 -91.542 1.00 39.41 233 ARG A C 1
ATOM 1797 O O . ARG A 1 233 ? 75.607 1.342 -91.318 1.00 39.41 233 ARG A O 1
ATOM 1804 N N . LEU A 1 234 ? 75.349 -0.923 -91.062 1.00 40.38 234 LEU A N 1
ATOM 1805 C CA . LEU A 1 234 ? 76.641 -1.438 -90.559 1.00 40.38 234 LEU A CA 1
ATOM 1806 C C . LEU A 1 234 ? 77.160 -0.781 -89.264 1.00 40.38 234 LEU A C 1
ATOM 1808 O O . LEU A 1 234 ? 77.365 0.421 -89.204 1.00 40.38 234 LEU A O 1
ATOM 1812 N N . LEU A 1 235 ? 77.359 -1.508 -88.165 1.00 38.31 235 LEU A N 1
ATOM 1813 C CA . LEU A 1 235 ? 78.488 -2.404 -87.832 1.00 38.31 235 LEU A CA 1
ATOM 1814 C C . LEU A 1 235 ? 78.187 -2.825 -86.362 1.00 38.31 235 LEU A C 1
ATOM 1816 O O . LEU A 1 235 ? 77.770 -1.967 -85.594 1.00 38.31 235 LEU A O 1
ATOM 1820 N N . ASN A 1 236 ? 78.273 -4.051 -85.853 1.00 39.97 236 ASN A N 1
ATOM 1821 C CA . ASN A 1 236 ? 79.224 -5.124 -86.069 1.00 39.97 236 ASN A CA 1
ATOM 1822 C C . ASN A 1 236 ? 78.621 -6.478 -85.678 1.00 39.97 236 ASN A C 1
ATOM 1824 O O . ASN A 1 236 ? 77.700 -6.585 -84.868 1.00 39.97 236 ASN A O 1
ATOM 1828 N N . ASP A 1 237 ? 79.217 -7.469 -86.314 1.00 48.06 237 ASP A N 1
ATOM 1829 C CA . ASP A 1 237 ? 78.986 -8.898 -86.306 1.00 48.06 237 ASP A CA 1
ATOM 1830 C C . ASP A 1 237 ? 79.908 -9.536 -85.253 1.00 48.06 237 ASP A C 1
ATOM 1832 O O . ASP A 1 237 ? 81.105 -9.665 -85.492 1.00 48.06 237 ASP A O 1
ATOM 1836 N N . ASP A 1 238 ? 79.372 -9.904 -84.086 1.00 39.94 238 ASP A N 1
ATOM 1837 C CA . ASP A 1 238 ? 80.088 -10.745 -83.116 1.00 39.94 238 ASP A CA 1
ATOM 1838 C C . ASP A 1 238 ? 79.595 -12.188 -83.265 1.00 39.94 238 ASP A C 1
ATOM 1840 O O . ASP A 1 238 ? 78.812 -12.730 -82.475 1.00 39.94 238 ASP A O 1
ATOM 1844 N N . GLY A 1 239 ? 80.060 -12.793 -84.358 1.00 42.06 239 GLY A N 1
ATOM 1845 C CA . GLY A 1 239 ? 79.955 -14.210 -84.655 1.00 42.06 239 GLY A CA 1
ATOM 1846 C C . GLY A 1 239 ? 80.770 -15.043 -83.668 1.00 42.06 239 GLY A C 1
ATOM 1847 O O . GLY A 1 239 ? 81.998 -15.062 -83.669 1.00 42.06 239 GLY A O 1
ATOM 1848 N N . ARG A 1 240 ? 80.042 -15.776 -82.834 1.00 44.62 240 ARG A N 1
ATOM 1849 C CA . ARG A 1 240 ? 80.495 -16.908 -82.025 1.00 44.62 240 ARG A CA 1
ATOM 1850 C C . ARG A 1 240 ? 80.956 -18.050 -82.948 1.00 44.62 240 ARG A C 1
ATOM 1852 O O . ARG A 1 240 ? 80.134 -18.554 -83.707 1.00 44.62 240 ARG A O 1
ATOM 1859 N N . GLN A 1 241 ? 82.216 -18.482 -82.836 1.00 44.62 241 GLN A N 1
ATOM 1860 C CA . GLN A 1 241 ? 82.695 -19.783 -83.330 1.00 44.62 241 GLN A CA 1
ATOM 1861 C C . GLN A 1 241 ? 83.591 -20.488 -82.289 1.00 44.62 241 GLN A C 1
ATOM 1863 O O . GLN A 1 241 ? 84.694 -20.062 -81.973 1.00 44.62 241 GLN A O 1
ATOM 1868 N N . ASP A 1 242 ? 83.014 -21.522 -81.685 1.00 43.84 242 ASP A N 1
ATOM 1869 C CA . ASP A 1 242 ? 83.454 -22.921 -81.674 1.00 43.84 242 ASP A CA 1
ATOM 1870 C C . ASP A 1 242 ? 84.929 -23.288 -81.380 1.00 43.84 242 ASP A C 1
ATOM 1872 O O . ASP A 1 242 ? 85.788 -23.274 -82.250 1.00 43.84 242 ASP A O 1
ATOM 1876 N N . SER A 1 243 ? 85.100 -23.944 -80.225 1.00 45.78 243 SER A N 1
ATOM 1877 C CA . SER A 1 243 ? 85.671 -25.304 -80.086 1.00 45.78 243 SER A CA 1
ATOM 1878 C C . SER A 1 243 ? 87.189 -25.579 -80.176 1.00 45.78 243 SER A C 1
ATOM 1880 O O . SER A 1 243 ? 87.934 -25.017 -80.969 1.00 45.78 243 SER A O 1
ATOM 1882 N N . SER A 1 244 ? 87.569 -26.620 -79.413 1.00 43.16 244 SER A N 1
ATOM 1883 C CA . SER A 1 244 ? 88.874 -27.310 -79.315 1.00 43.16 244 SER A CA 1
ATOM 1884 C C . SER A 1 244 ? 89.950 -26.540 -78.534 1.00 43.16 244 SER A C 1
ATOM 1886 O O . SER A 1 244 ? 90.049 -25.330 -78.631 1.00 43.16 244 SER A O 1
ATOM 1888 N N . GLY A 1 245 ? 90.780 -27.124 -77.674 1.00 40.91 245 GLY A N 1
ATOM 1889 C CA . GLY A 1 245 ? 91.125 -28.510 -77.381 1.00 40.91 245 GLY A CA 1
ATOM 1890 C C . GLY A 1 245 ? 92.552 -28.490 -76.812 1.00 40.91 245 GLY A C 1
ATOM 1891 O O . GLY A 1 245 ? 93.458 -28.024 -77.483 1.00 40.91 245 GLY A O 1
ATOM 1892 N N . ASN A 1 246 ? 92.736 -28.932 -75.566 1.00 41.47 246 ASN A N 1
ATOM 1893 C CA . ASN A 1 246 ? 93.638 -30.035 -75.203 1.00 41.47 246 ASN A CA 1
ATOM 1894 C C . ASN A 1 246 ? 95.086 -29.637 -74.830 1.00 41.47 246 ASN A C 1
ATOM 1896 O O . ASN A 1 246 ? 95.592 -28.606 -75.255 1.00 41.47 246 ASN A O 1
ATOM 1900 N N . THR A 1 247 ? 95.734 -30.559 -74.104 1.00 44.72 247 THR A N 1
ATOM 1901 C CA . THR A 1 247 ? 97.159 -30.691 -73.723 1.00 44.72 247 THR A CA 1
ATOM 1902 C C . THR A 1 247 ? 97.639 -29.828 -72.553 1.00 44.72 247 THR A C 1
ATOM 1904 O O . THR A 1 247 ? 97.355 -28.640 -72.506 1.00 44.72 247 THR A O 1
ATOM 1907 N N . ALA A 1 248 ? 98.382 -30.343 -71.573 1.00 42.47 248 ALA A N 1
ATOM 1908 C CA . ALA A 1 248 ? 98.870 -31.686 -71.238 1.00 42.47 248 ALA A CA 1
ATOM 1909 C C . ALA A 1 248 ? 99.282 -31.664 -69.753 1.00 42.47 248 ALA A C 1
ATOM 1911 O O . ALA A 1 248 ? 99.569 -30.550 -69.253 1.00 42.47 248 ALA A O 1
#

pLDDT: mean 72.23, std 20.5, range [30.69, 94.12]

Radius of gyration: 47.35 Å; chains: 1; bounding box: 120×59×127 Å

Foldseek 3Di:
DDPVVVVVVVVVVVVVVVVVVVVVVVVVVVVVVVVVPDDDDDDDDDDDDDDDDDDDDPDQPDADDDDPVQAQPKGKHKFAFQDWDADPPQRKIWTWGFGDDPPDTDTEIEIEGPVACSVVVVVVDDHRFMKMAIAGWHDDPNGIYGYGDHVVRIGGPGDPPPPPVVVVVVVVVVVVVVVVVVVVVVVVVVVVVVVVVVVVVVVVVVVVVVVVVVVVVVVVVPDDDDDDDPDDDDDDDPDDDDDDDDDD

Sequence (248 aa):
MTLRNRRQVQKENRIIAVLLAMLLISLIIVSYAFSAGSGYSGSAGSSFGSFFRLSGETSPENAVIPTQDDIGKTVYVEGNVLNFRKTNTGDHLIITLLCSGGSEQETISVFIRKSSGAANISSRIVNGAKIGATGTVQEYGGSLEIVVSKEQDVTILSRKKENLTEQLQRLRKDYETAAERLRNSCGKITKQLRKDYETAAERLRNDHGTIMKPIFHTSIRIIPLKTDLNNVRLLNDDGRQDSSGNTA

Secondary structure (DSSP, 8-state):
--HHHHHHHHHHHHHHHHHHHHHHHHHHHHHHHHTTS-----------------S----TTS-----GGGTTSEEEEEEEEEEEEE-TTT--EEEEEEEEETTEEEEEEEEE-GGGTHHHHHHH--TT-EEEEEEEEEEETTEEEEEE--GGGEEEEE-TTHHHHHHHHHHHHHHHHHHHHHHHHHHHHHHHHHHHHHHHHHHHHHHHHHHHHHHHHHHTS---------------------------